Protein AF-0000000075408701 (afdb_homodimer)

Sequence (342 aa):
MRHFFRRHQPVACRLTPWKAGLGGIAVIAACALLAQWLGNPLQIAPLAASAVLVFAAPDSPMAQPANVIGGHLLATIIALLTAEFLPQTWWAMALAVGLSIALMAAARLTHPPAGADALVVAVLHPGWSYLLFPILFGSILVVAAAVLLHRVLPPRRLYPLPPPVEDGAGAMRHFFRRHQPVACRLTPWKAGLGGIAVIAACALLAQWLGNPLQIAPLAASAVLVFAAPDSPMAQPANVIGGHLLATIIALLTAEFLPQTWWAMALAVGLSIALMAAARLTHPPAGADALVVAVLHPGWSYLLFPILFGSILVVAAAVLLHRVLPPRRLYPLPPPVEDGAGA

pLDDT: mean 93.13, std 11.55, range [32.69, 98.94]

InterPro domains:
  IPR007065 HPP [PTHR33741] (16-160)
  IPR058581 HPP, transmembrane region [PF04982] (19-160)

Organism: Magnetospirillum gryphiswaldense (strain DSM 6361 / JCM 21280 / NBRC 15271 / MSR-1) (NCBI:txid431944)

Structure (mmCIF, N/CA/C/O backbone):
data_AF-0000000075408701-model_v1
#
loop_
_entity.id
_entity.type
_entity.pdbx_description
1 polymer 'HPP family protein'
#
loop_
_atom_site.group_PDB
_atom_site.id
_atom_site.type_symbol
_atom_site.label_atom_id
_atom_site.label_alt_id
_atom_site.label_comp_id
_atom_site.label_asym_id
_atom_site.label_entity_id
_atom_site.label_seq_id
_atom_site.pdbx_PDB_ins_code
_atom_site.Cartn_x
_atom_site.Cartn_y
_atom_site.Cartn_z
_atom_site.occupancy
_atom_site.B_iso_or_equiv
_atom_site.auth_seq_id
_atom_site.auth_comp_id
_atom_site.auth_asym_id
_atom_site.auth_atom_id
_atom_site.pdbx_PDB_model_num
ATOM 1 N N . MET A 1 1 ? -8.648 0.724 25.047 1 61.5 1 MET A N 1
ATOM 2 C CA . MET A 1 1 ? -9.133 -0.075 23.922 1 61.5 1 MET A CA 1
ATOM 3 C C . MET A 1 1 ? -9.883 0.796 22.922 1 61.5 1 MET A C 1
ATOM 5 O O . MET A 1 1 ? -9.734 0.626 21.703 1 61.5 1 MET A O 1
ATOM 9 N N . ARG A 1 2 ? -10.609 1.714 23.453 1 72.06 2 ARG A N 1
ATOM 10 C CA . ARG A 1 2 ? -11.422 2.58 22.594 1 72.06 2 ARG A CA 1
ATOM 11 C C . ARG A 1 2 ? -10.547 3.375 21.625 1 72.06 2 ARG A C 1
ATOM 13 O O . ARG A 1 2 ? -10.992 3.719 20.531 1 72.06 2 ARG A O 1
ATOM 20 N N . HIS A 1 3 ? -9.312 3.441 22.031 1 77.12 3 HIS A N 1
ATOM 21 C CA . HIS A 1 3 ? -8.391 4.246 21.234 1 77.12 3 HIS A CA 1
ATOM 22 C C . HIS A 1 3 ? -8.008 3.533 19.953 1 77.12 3 HIS A C 1
ATOM 24 O O . HIS A 1 3 ? -7.672 4.18 18.953 1 77.12 3 HIS A O 1
ATOM 30 N N . PHE A 1 4 ? -8.203 2.258 19.922 1 84.31 4 PHE A N 1
ATOM 31 C CA . PHE A 1 4 ? -7.777 1.463 18.781 1 84.31 4 PHE A CA 1
ATOM 32 C C . PHE A 1 4 ? -8.844 1.473 17.688 1 84.31 4 PHE A C 1
ATOM 34 O O . PHE A 1 4 ? -8.562 1.135 16.531 1 84.31 4 PHE A O 1
ATOM 41 N N . PHE A 1 5 ? -10.023 1.898 18.016 1 83.5 5 PHE A N 1
ATOM 42 C CA . PHE A 1 5 ? -11.125 1.825 17.062 1 83.5 5 PHE A CA 1
ATOM 43 C C . PHE A 1 5 ? -11.523 3.217 16.594 1 83.5 5 PHE A C 1
ATOM 45 O O . PHE A 1 5 ? -12.469 3.367 15.812 1 83.5 5 PHE A O 1
ATOM 52 N N . ARG A 1 6 ? -10.812 4.133 17.062 1 81.81 6 ARG A N 1
ATOM 53 C CA . ARG A 1 6 ? -11.156 5.504 16.688 1 81.81 6 ARG A CA 1
ATOM 54 C C . ARG A 1 6 ? -10.688 5.824 15.273 1 81.81 6 ARG A C 1
ATOM 56 O O . ARG A 1 6 ? -9.555 5.5 14.898 1 81.81 6 ARG A O 1
ATOM 63 N N . ARG A 1 7 ? -11.586 6.41 14.633 1 83.56 7 ARG A N 1
ATOM 64 C CA . ARG A 1 7 ? -11.266 6.82 13.266 1 83.56 7 ARG A CA 1
ATOM 65 C C . ARG A 1 7 ? -10.633 8.203 13.25 1 83.56 7 ARG A C 1
ATOM 67 O O . ARG A 1 7 ? -11.227 9.172 13.719 1 83.56 7 ARG A O 1
ATOM 74 N N . HIS A 1 8 ? -9.508 8.312 12.68 1 84.44 8 HIS A N 1
ATOM 75 C CA . HIS A 1 8 ? -8.719 9.539 12.711 1 84.44 8 HIS A CA 1
ATOM 76 C C . HIS A 1 8 ? -8.883 10.328 11.422 1 84.44 8 HIS A C 1
ATOM 78 O O . HIS A 1 8 ? -8.453 11.484 11.336 1 84.44 8 HIS A O 1
ATOM 84 N N . GLN A 1 9 ? -9.57 9.672 10.438 1 84.06 9 GLN A N 1
ATOM 85 C CA . GLN A 1 9 ? -9.75 10.367 9.164 1 84.06 9 GLN A CA 1
ATOM 86 C C . GLN A 1 9 ? -10.914 11.344 9.234 1 84.06 9 GLN A C 1
ATOM 88 O O . GLN A 1 9 ? -11.953 11.039 9.828 1 84.06 9 GLN A O 1
ATOM 93 N N . PRO A 1 10 ? -10.727 12.516 8.633 1 82.81 10 PRO A N 1
ATOM 94 C CA . PRO A 1 10 ? -11.844 13.461 8.594 1 82.81 10 PRO A CA 1
ATOM 95 C C . PRO A 1 10 ? -12.969 13.008 7.668 1 82.81 10 PRO A C 1
ATOM 97 O O . PRO A 1 10 ? -12.75 12.156 6.797 1 82.81 10 PRO A O 1
ATOM 100 N N . VAL A 1 11 ? -14.148 13.602 7.918 1 84 11 VAL A N 1
ATOM 101 C CA . VAL A 1 11 ? -15.297 13.312 7.062 1 84 11 VAL A CA 1
ATOM 102 C C . VAL A 1 11 ? -15.133 14.031 5.727 1 84 11 VAL A C 1
ATOM 104 O O . VAL A 1 11 ? -14.828 15.227 5.688 1 84 11 VAL A O 1
ATOM 107 N N . ALA A 1 12 ? -15.281 13.289 4.688 1 81.81 12 ALA A N 1
ATOM 108 C CA . ALA A 1 12 ? -15.148 13.852 3.348 1 81.81 12 ALA A CA 1
ATOM 109 C C . ALA A 1 12 ? -16.516 14.141 2.734 1 81.81 12 ALA A C 1
ATOM 111 O O . ALA A 1 12 ? -17.531 13.656 3.232 1 81.81 12 ALA A O 1
ATOM 112 N N . CYS A 1 13 ? -16.453 14.922 1.674 1 87.5 13 CYS A N 1
ATOM 113 C CA . CYS A 1 13 ? -17.656 15.117 0.88 1 87.5 13 CYS A CA 1
ATOM 114 C C . CYS A 1 13 ? -18.219 13.789 0.395 1 87.5 13 CYS A C 1
ATOM 116 O O . CYS A 1 13 ? -17.453 12.867 0.085 1 87.5 13 CYS A O 1
ATOM 118 N N . ARG A 1 14 ? -19.484 13.742 0.215 1 90.75 14 ARG A N 1
ATOM 119 C CA . ARG A 1 14 ? -20.188 12.508 -0.108 1 90.75 14 ARG A CA 1
ATOM 120 C C . ARG A 1 14 ? -19.766 11.969 -1.469 1 90.75 14 ARG A C 1
ATOM 122 O O . ARG A 1 14 ? -19.859 10.773 -1.733 1 90.75 14 ARG A O 1
ATOM 129 N N . LEU A 1 15 ? -19.234 12.797 -2.289 1 94.88 15 LEU A N 1
ATOM 130 C CA . LEU A 1 15 ? -18.891 12.406 -3.652 1 94.88 15 LEU A CA 1
ATOM 131 C C . LEU A 1 15 ? -17.453 11.906 -3.727 1 94.88 15 LEU A C 1
ATOM 133 O O . LEU A 1 15 ? -17.078 11.188 -4.664 1 94.88 15 LEU A O 1
ATOM 137 N N . THR A 1 16 ? -16.641 12.227 -2.766 1 95.19 16 THR A N 1
ATOM 138 C CA . THR A 1 16 ? -15.203 12 -2.801 1 95.19 16 THR A CA 1
ATOM 139 C C . THR A 1 16 ? -14.898 10.508 -2.797 1 95.19 16 THR A C 1
ATOM 141 O O . THR A 1 16 ? -14.062 10.039 -3.578 1 95.19 16 THR A O 1
ATOM 144 N N . PRO A 1 17 ? -15.672 9.727 -2.004 1 97.56 17 PRO A N 1
ATOM 145 C CA . PRO A 1 17 ? -15.383 8.289 -1.995 1 97.56 17 PRO A CA 1
ATOM 146 C C . PRO A 1 17 ? -15.688 7.617 -3.332 1 97.56 17 PRO A C 1
ATOM 148 O O . PRO A 1 17 ? -14.938 6.746 -3.773 1 97.56 17 PRO A O 1
ATOM 151 N N . TRP A 1 18 ? -16.641 8.047 -3.996 1 97.44 18 TRP A N 1
ATOM 152 C CA . TRP A 1 18 ? -17.062 7.426 -5.25 1 97.44 18 TRP A CA 1
ATOM 153 C C . TRP A 1 18 ? -16.125 7.824 -6.391 1 97.44 18 TRP A C 1
ATOM 155 O O . TRP A 1 18 ? -15.844 7.016 -7.277 1 97.44 18 TRP A O 1
ATOM 165 N N . LYS A 1 19 ? -15.703 9.016 -6.34 1 97.44 19 LYS A N 1
ATOM 166 C CA . LYS A 1 19 ? -14.672 9.422 -7.297 1 97.44 19 LYS A CA 1
ATOM 167 C C . LYS A 1 19 ? -13.398 8.602 -7.113 1 97.44 19 LYS A C 1
ATOM 169 O O . LYS A 1 19 ? -12.773 8.188 -8.094 1 97.44 19 LYS A O 1
ATOM 174 N N . ALA A 1 20 ? -13.062 8.438 -5.871 1 98.19 20 ALA A N 1
ATOM 175 C CA . ALA A 1 20 ? -11.883 7.629 -5.582 1 98.19 20 ALA A CA 1
ATOM 176 C C . ALA A 1 20 ? -12.039 6.211 -6.121 1 98.19 20 ALA A C 1
ATOM 178 O O . ALA A 1 20 ? -11.109 5.656 -6.703 1 98.19 20 ALA A O 1
ATOM 179 N N . GLY A 1 21 ? -13.219 5.645 -5.93 1 98.69 21 GLY A N 1
ATOM 180 C CA . GLY A 1 21 ? -13.516 4.328 -6.477 1 98.69 21 GLY A CA 1
ATOM 181 C C . GLY A 1 21 ? -13.406 4.27 -7.988 1 98.69 21 GLY A C 1
ATOM 182 O O . GLY A 1 21 ? -12.828 3.326 -8.539 1 98.69 21 GLY A O 1
ATOM 183 N N . LEU A 1 22 ? -13.883 5.27 -8.648 1 98.31 22 LEU A N 1
ATOM 184 C CA . LEU A 1 22 ? -13.82 5.34 -10.109 1 98.31 22 LEU A CA 1
ATOM 185 C C . LEU A 1 22 ? -12.375 5.445 -10.586 1 98.31 22 LEU A C 1
ATOM 187 O O . LEU A 1 22 ? -12.016 4.852 -11.602 1 98.31 22 LEU A O 1
ATOM 191 N N . GLY A 1 23 ? -11.648 6.258 -9.875 1 98.31 23 GLY A N 1
ATOM 192 C CA . GLY A 1 23 ? -10.227 6.309 -10.172 1 98.31 23 GLY A CA 1
ATOM 193 C C . GLY A 1 23 ? -9.547 4.961 -10.062 1 98.31 23 GLY A C 1
ATOM 194 O O . GLY A 1 23 ? -8.758 4.582 -10.93 1 98.31 23 GLY A O 1
ATOM 195 N N . GLY A 1 24 ? -9.852 4.238 -9 1 98.56 24 GLY A N 1
ATOM 196 C CA . GLY A 1 24 ? -9.32 2.895 -8.828 1 98.56 24 GLY A CA 1
ATOM 197 C C . GLY A 1 24 ? -9.703 1.948 -9.945 1 98.56 24 GLY A C 1
ATOM 198 O O . GLY A 1 24 ? -8.867 1.18 -10.43 1 98.56 24 GLY A O 1
ATOM 199 N N . ILE A 1 25 ? -10.953 2.016 -10.375 1 98.69 25 ILE A N 1
ATOM 200 C CA . ILE A 1 25 ? -11.43 1.17 -11.461 1 98.69 25 ILE A CA 1
ATOM 201 C C . ILE A 1 25 ? -10.633 1.461 -12.734 1 98.69 25 ILE A C 1
ATOM 203 O O . ILE A 1 25 ? -10.172 0.538 -13.406 1 98.69 25 ILE A O 1
ATOM 207 N N . ALA A 1 26 ? -10.445 2.676 -13.031 1 98.19 26 ALA A N 1
ATOM 208 C CA . ALA A 1 26 ? -9.727 3.074 -14.25 1 98.19 26 ALA A CA 1
ATOM 209 C C . ALA A 1 26 ? -8.289 2.572 -14.227 1 98.19 26 ALA A C 1
ATOM 211 O O . ALA A 1 26 ? -7.816 1.981 -15.203 1 98.19 26 ALA A O 1
ATOM 212 N N . VAL A 1 27 ? -7.613 2.795 -13.156 1 97.88 27 VAL A N 1
ATOM 213 C CA . VAL A 1 27 ? -6.211 2.428 -13.016 1 97.88 27 VAL A CA 1
ATOM 214 C C . VAL A 1 27 ? -6.062 0.911 -13.102 1 97.88 27 VAL A C 1
ATOM 216 O O . VAL A 1 27 ? -5.223 0.403 -13.844 1 97.88 27 VAL A O 1
ATOM 219 N N . ILE A 1 28 ? -6.844 0.186 -12.375 1 98.06 28 ILE A N 1
ATOM 220 C CA . ILE A 1 28 ? -6.68 -1.261 -12.289 1 98.06 28 ILE A CA 1
ATOM 221 C C . ILE A 1 28 ? -7.129 -1.909 -13.594 1 98.06 28 ILE A C 1
ATOM 223 O O . ILE A 1 28 ? -6.543 -2.896 -14.039 1 98.06 28 ILE A O 1
ATOM 227 N N . ALA A 1 29 ? -8.195 -1.354 -14.234 1 97.81 29 ALA A N 1
ATOM 228 C CA . ALA A 1 29 ? -8.586 -1.863 -15.547 1 97.81 29 ALA A CA 1
ATOM 229 C C . ALA A 1 29 ? -7.422 -1.774 -16.531 1 97.81 29 ALA A C 1
ATOM 231 O O . ALA A 1 29 ? -7.105 -2.748 -17.219 1 97.81 29 ALA A O 1
ATOM 232 N N . ALA A 1 30 ? -6.777 -0.662 -16.594 1 96.62 30 ALA A N 1
ATOM 233 C CA . ALA A 1 30 ? -5.648 -0.458 -17.484 1 96.62 30 ALA A CA 1
ATOM 234 C C . ALA A 1 30 ? -4.484 -1.372 -17.125 1 96.62 30 ALA A C 1
ATOM 236 O O . ALA A 1 30 ? -3.9 -2.021 -18 1 96.62 30 ALA A O 1
ATOM 237 N N . CYS A 1 31 ? -4.148 -1.434 -15.859 1 96.38 31 CYS A N 1
ATOM 238 C CA . CYS A 1 31 ? -3.027 -2.248 -15.398 1 96.38 31 CYS A CA 1
ATOM 239 C C . CYS A 1 31 ? -3.305 -3.73 -15.625 1 96.38 31 CYS A C 1
ATOM 241 O O . CYS A 1 31 ? -2.408 -4.484 -16.016 1 96.38 31 CYS A O 1
ATOM 243 N N . ALA A 1 32 ? -4.539 -4.117 -15.336 1 95.5 32 ALA A N 1
ATOM 244 C CA . ALA A 1 32 ? -4.898 -5.523 -15.469 1 95.5 32 ALA A CA 1
ATOM 245 C C . ALA A 1 32 ? -4.871 -5.961 -16.922 1 95.5 32 ALA A C 1
ATOM 247 O O . ALA A 1 32 ? -4.48 -7.09 -17.234 1 95.5 32 ALA A O 1
ATOM 248 N N . LEU A 1 33 ? -5.332 -5.117 -17.828 1 93.38 33 LEU A N 1
ATOM 249 C CA . LEU A 1 33 ? -5.262 -5.414 -19.25 1 93.38 33 LEU A CA 1
ATOM 250 C C . LEU A 1 33 ? -3.814 -5.582 -19.703 1 93.38 33 LEU A C 1
ATOM 252 O O . LEU A 1 33 ? -3.5 -6.496 -20.469 1 93.38 33 LEU A O 1
ATOM 256 N N . LEU A 1 34 ? -2.984 -4.781 -19.172 1 88.12 34 LEU A N 1
ATOM 257 C CA . LEU A 1 34 ? -1.57 -4.859 -19.516 1 88.12 34 LEU A CA 1
ATOM 258 C C . LEU A 1 34 ? -0.921 -6.082 -18.875 1 88.12 34 LEU A C 1
ATOM 260 O O . LEU A 1 34 ? -0.024 -6.691 -19.469 1 88.12 34 LEU A O 1
ATOM 264 N N . ALA A 1 35 ? -1.347 -6.402 -17.672 1 88.31 35 ALA A N 1
ATOM 265 C CA . ALA A 1 35 ? -0.764 -7.492 -16.906 1 88.31 35 ALA A CA 1
ATOM 266 C C . ALA A 1 35 ? -1.03 -8.844 -17.562 1 88.31 35 ALA A C 1
ATOM 268 O O . ALA A 1 35 ? -0.393 -9.844 -17.234 1 88.31 35 ALA A O 1
ATOM 269 N N . GLN A 1 36 ? -1.979 -8.906 -18.469 1 86.19 36 GLN A N 1
ATOM 270 C CA . GLN A 1 36 ? -2.279 -10.148 -19.156 1 86.19 36 GLN A CA 1
ATOM 271 C C . GLN A 1 36 ? -1.038 -10.703 -19.859 1 86.19 36 GLN A C 1
ATOM 273 O O . GLN A 1 36 ? -0.902 -11.922 -20.016 1 86.19 36 GLN A O 1
ATOM 278 N N . TRP A 1 37 ? -0.117 -9.812 -20.094 1 82.62 37 TRP A N 1
ATOM 279 C CA . TRP A 1 37 ? 1.112 -10.227 -20.766 1 82.62 37 TRP A CA 1
ATOM 280 C C . TRP A 1 37 ? 2.141 -10.727 -19.75 1 82.62 37 TRP A C 1
ATOM 282 O O . TRP A 1 37 ? 3.121 -11.375 -20.125 1 82.62 37 TRP A O 1
ATOM 292 N N . LEU A 1 38 ? 1.962 -10.484 -18.422 1 82.81 38 LEU A N 1
ATOM 293 C CA . LEU A 1 38 ? 2.904 -10.852 -17.375 1 82.81 38 LEU A CA 1
ATOM 294 C C . LEU A 1 38 ? 2.715 -12.312 -16.953 1 82.81 38 LEU A C 1
ATOM 296 O O . LEU A 1 38 ? 3.617 -12.922 -16.375 1 82.81 38 LEU A O 1
ATOM 300 N N . GLY A 1 39 ? 1.643 -12.875 -17.172 1 83.12 39 GLY A N 1
ATOM 301 C CA . GLY A 1 39 ? 1.344 -14.25 -16.797 1 83.12 39 GLY A CA 1
ATOM 302 C C . GLY A 1 39 ? 0.845 -14.391 -15.375 1 83.12 39 GLY A C 1
ATOM 303 O O . GLY A 1 39 ? 0.304 -15.438 -15 1 83.12 39 GLY A O 1
ATOM 304 N N . ASN A 1 40 ? 1.101 -13.422 -14.508 1 86.75 40 ASN A N 1
ATOM 305 C CA . ASN A 1 40 ? 0.613 -13.438 -13.133 1 86.75 40 ASN A CA 1
ATOM 306 C C . ASN A 1 40 ? 0.081 -12.078 -12.703 1 86.75 40 ASN A C 1
ATOM 308 O O . ASN A 1 40 ? 0.854 -11.195 -12.32 1 86.75 40 ASN A O 1
ATOM 312 N N . PRO A 1 41 ? -1.196 -11.961 -12.633 1 90.75 41 PRO A N 1
ATOM 313 C CA . PRO A 1 41 ? -1.807 -10.664 -12.352 1 90.75 41 PRO A CA 1
ATOM 314 C C . PRO A 1 41 ? -1.513 -10.172 -10.938 1 90.75 41 PRO A C 1
ATOM 316 O O . PRO A 1 41 ? -1.72 -8.992 -10.633 1 90.75 41 PRO A O 1
ATOM 319 N N . LEU A 1 42 ? -0.97 -11.039 -10.062 1 92.38 42 LEU A N 1
ATOM 320 C CA . LEU A 1 42 ? -0.645 -10.633 -8.695 1 92.38 42 LEU A CA 1
ATOM 321 C C . LEU A 1 42 ? 0.523 -9.656 -8.68 1 92.38 42 LEU A C 1
ATOM 323 O O . LEU A 1 42 ? 0.76 -8.977 -7.68 1 92.38 42 LEU A O 1
ATOM 327 N N . GLN A 1 43 ? 1.166 -9.555 -9.859 1 92.81 43 GLN A N 1
ATOM 328 C CA . GLN A 1 43 ? 2.34 -8.695 -9.969 1 92.81 43 GLN A CA 1
ATOM 329 C C . GLN A 1 43 ? 1.947 -7.219 -9.961 1 92.81 43 GLN A C 1
ATOM 331 O O . GLN A 1 43 ? 2.795 -6.348 -9.766 1 92.81 43 GLN A O 1
ATOM 336 N N . ILE A 1 44 ? 0.645 -6.945 -10.078 1 95.5 44 ILE A N 1
ATOM 337 C CA . ILE A 1 44 ? 0.25 -5.543 -10.109 1 95.5 44 ILE A CA 1
ATOM 338 C C . ILE A 1 44 ? -0.473 -5.18 -8.812 1 95.5 44 ILE A C 1
ATOM 340 O O . ILE A 1 44 ? -1.035 -4.086 -8.695 1 95.5 44 ILE A O 1
ATOM 344 N N . ALA A 1 45 ? -0.442 -6.086 -7.844 1 97.38 45 ALA A N 1
ATOM 345 C CA . ALA A 1 45 ? -1.078 -5.836 -6.551 1 97.38 45 ALA A CA 1
ATOM 346 C C . ALA A 1 45 ? -0.552 -4.547 -5.922 1 97.38 45 ALA A C 1
ATOM 348 O O . ALA A 1 45 ? -1.317 -3.775 -5.344 1 97.38 45 ALA A O 1
ATOM 349 N N . PRO A 1 46 ? 0.732 -4.234 -6.027 1 98.62 46 PRO A N 1
ATOM 350 C CA . PRO A 1 46 ? 1.235 -2.969 -5.484 1 98.62 46 PRO A CA 1
ATOM 351 C C . PRO A 1 46 ? 0.593 -1.748 -6.137 1 98.62 46 PRO A C 1
ATOM 353 O O . PRO A 1 46 ? 0.387 -0.727 -5.477 1 98.62 46 PRO A O 1
ATOM 356 N N . LEU A 1 47 ? 0.27 -1.887 -7.406 1 98.62 47 LEU A N 1
ATOM 357 C CA . LEU A 1 47 ? -0.33 -0.771 -8.133 1 98.62 47 LEU A CA 1
ATOM 358 C C . LEU A 1 47 ? -1.774 -0.553 -7.691 1 98.62 47 LEU A C 1
ATOM 360 O O . LEU A 1 47 ? -2.27 0.576 -7.715 1 98.62 47 LEU A O 1
ATOM 364 N N . ALA A 1 48 ? -2.443 -1.652 -7.285 1 98.75 48 ALA A N 1
ATOM 365 C CA . ALA A 1 48 ? -3.775 -1.517 -6.699 1 98.75 48 ALA A CA 1
ATOM 366 C C . ALA A 1 48 ? -3.725 -0.717 -5.402 1 98.75 48 ALA A C 1
ATOM 368 O O . ALA A 1 48 ? -4.586 0.129 -5.152 1 98.75 48 ALA A O 1
ATOM 369 N N . ALA A 1 49 ? -2.703 -0.978 -4.598 1 98.88 49 ALA A N 1
ATOM 370 C CA . ALA A 1 49 ? -2.506 -0.212 -3.369 1 98.88 49 ALA A CA 1
ATOM 371 C C . ALA A 1 49 ? -2.211 1.253 -3.678 1 98.88 49 ALA A C 1
ATOM 373 O O . ALA A 1 49 ? -2.686 2.148 -2.977 1 98.88 49 ALA A O 1
ATOM 374 N N . SER A 1 50 ? -1.447 1.502 -4.684 1 98.88 50 SER A N 1
ATOM 375 C CA . SER A 1 50 ? -1.142 2.871 -5.086 1 98.88 50 SER A CA 1
ATOM 376 C C . SER A 1 50 ? -2.402 3.619 -5.504 1 98.88 50 SER A C 1
ATOM 378 O O . SER A 1 50 ? -2.545 4.812 -5.219 1 98.88 50 SER A O 1
ATOM 380 N N . ALA A 1 51 ? -3.271 2.936 -6.199 1 98.81 51 ALA A N 1
ATOM 381 C CA . ALA A 1 51 ? -4.516 3.564 -6.629 1 98.81 51 ALA A CA 1
ATOM 382 C C . ALA A 1 51 ? -5.32 4.07 -5.434 1 98.81 51 ALA A C 1
ATOM 384 O O . ALA A 1 51 ? -5.891 5.16 -5.48 1 98.81 51 ALA A O 1
ATOM 385 N N . VAL A 1 52 ? -5.355 3.314 -4.375 1 98.75 52 VAL A N 1
ATOM 386 C CA . VAL A 1 52 ? -6.062 3.738 -3.17 1 98.75 52 VAL A CA 1
ATOM 387 C C . VAL A 1 52 ? -5.473 5.055 -2.662 1 98.75 52 VAL A C 1
ATOM 389 O O . VAL A 1 52 ? -6.211 5.992 -2.354 1 98.75 52 VAL A O 1
ATOM 392 N N . LEU A 1 53 ? -4.203 5.086 -2.637 1 98.56 53 LEU A N 1
ATOM 393 C CA . LEU A 1 53 ? -3.525 6.223 -2.023 1 98.56 53 LEU A CA 1
ATOM 394 C C . LEU A 1 53 ? -3.699 7.48 -2.869 1 98.56 53 LEU A C 1
ATOM 396 O O . LEU A 1 53 ? -4.074 8.539 -2.354 1 98.56 53 LEU A O 1
ATOM 400 N N . VAL A 1 54 ? -3.488 7.414 -4.137 1 98.5 54 VAL A N 1
ATOM 401 C CA . VAL A 1 54 ? -3.463 8.617 -4.965 1 98.5 54 VAL A CA 1
ATOM 402 C C . VAL A 1 54 ? -4.887 9.141 -5.16 1 98.5 54 VAL A C 1
ATOM 404 O O . VAL A 1 54 ? -5.086 10.328 -5.395 1 98.5 54 VAL A O 1
ATOM 407 N N . PHE A 1 55 ? -5.898 8.289 -4.996 1 98.25 55 PHE A N 1
ATOM 408 C CA . PHE A 1 55 ? -7.254 8.773 -5.25 1 98.25 55 PHE A CA 1
ATOM 409 C C . PHE A 1 55 ? -7.984 9.055 -3.943 1 98.25 55 PHE A C 1
ATOM 411 O O . PHE A 1 55 ? -8.852 9.93 -3.891 1 98.25 55 PHE A O 1
ATOM 418 N N . ALA A 1 56 ? -7.641 8.367 -2.885 1 97.31 56 ALA A N 1
ATOM 419 C CA . ALA A 1 56 ? -8.328 8.594 -1.617 1 97.31 56 ALA A CA 1
ATOM 420 C C . ALA A 1 56 ? -7.594 9.641 -0.776 1 97.31 56 ALA A C 1
ATOM 422 O O . ALA A 1 56 ? -8.195 10.273 0.098 1 97.31 56 ALA A O 1
ATOM 423 N N . ALA A 1 57 ? -6.316 9.805 -1.007 1 96.5 57 ALA A N 1
ATOM 424 C CA . ALA A 1 57 ? -5.52 10.758 -0.238 1 96.5 57 ALA A CA 1
ATOM 425 C C . ALA A 1 57 ? -4.539 11.5 -1.138 1 96.5 57 ALA A C 1
ATOM 427 O O . ALA A 1 57 ? -3.328 11.477 -0.902 1 96.5 57 ALA A O 1
ATOM 428 N N . PRO A 1 58 ? -5.066 12.258 -2.084 1 96.25 58 PRO A N 1
ATOM 429 C CA . PRO A 1 58 ? -4.195 12.914 -3.066 1 96.25 58 PRO A CA 1
ATOM 430 C C . PRO A 1 58 ? -3.32 14 -2.447 1 96.25 58 PRO A C 1
ATOM 432 O O . PRO A 1 58 ? -2.336 14.43 -3.059 1 96.25 58 PRO A O 1
ATOM 435 N N . ASP A 1 59 ? -3.645 14.453 -1.211 1 94.5 59 ASP A N 1
ATOM 436 C CA . ASP A 1 59 ? -2.896 15.523 -0.556 1 94.5 59 ASP A CA 1
ATOM 437 C C . ASP A 1 59 ? -1.729 14.961 0.253 1 94.5 59 ASP A C 1
ATOM 439 O O . ASP A 1 59 ? -0.897 15.719 0.759 1 94.5 59 ASP A O 1
ATOM 443 N N . SER A 1 60 ? -1.666 13.664 0.312 1 95.38 60 SER A N 1
ATOM 444 C CA . SER A 1 60 ? -0.57 13.039 1.041 1 95.38 60 SER A CA 1
ATOM 445 C C . SER A 1 60 ? 0.754 13.211 0.306 1 95.38 60 SER A C 1
ATOM 447 O O . SER A 1 60 ? 0.82 13.039 -0.913 1 95.38 60 SER A O 1
ATOM 449 N N . PRO A 1 61 ? 1.808 13.516 1.043 1 95.5 61 PRO A N 1
ATOM 450 C CA . PRO A 1 61 ? 3.125 13.555 0.405 1 95.5 61 PRO A CA 1
ATOM 451 C C . PRO A 1 61 ? 3.506 12.227 -0.248 1 95.5 61 PRO A C 1
ATOM 453 O O . PRO A 1 61 ? 4.168 12.211 -1.289 1 95.5 61 PRO A O 1
ATOM 456 N N . MET A 1 62 ? 3.033 11.133 0.254 1 97.62 62 MET A N 1
ATOM 457 C CA . MET A 1 62 ? 3.404 9.805 -0.221 1 97.62 62 MET A CA 1
ATOM 458 C C . MET A 1 62 ? 2.641 9.453 -1.492 1 97.62 62 MET A C 1
ATOM 460 O O . MET A 1 62 ? 2.969 8.469 -2.164 1 97.62 62 MET A O 1
ATOM 464 N N . ALA A 1 63 ? 1.638 10.305 -1.804 1 98.06 63 ALA A N 1
ATOM 465 C CA . ALA A 1 63 ? 0.824 10.078 -2.996 1 98.06 63 ALA A CA 1
ATOM 466 C C . ALA A 1 63 ? 1.362 10.875 -4.184 1 98.06 63 ALA A C 1
ATOM 468 O O . ALA A 1 63 ? 0.908 10.695 -5.316 1 98.06 63 ALA A O 1
ATOM 469 N N . GLN A 1 64 ? 2.328 11.734 -3.936 1 97.81 64 GLN A N 1
ATOM 470 C CA . GLN A 1 64 ? 2.826 12.617 -4.988 1 97.81 64 GLN A CA 1
ATOM 471 C C . GLN A 1 64 ? 3.688 11.852 -5.984 1 97.81 64 GLN A C 1
ATOM 473 O O . GLN A 1 64 ? 4.246 10.797 -5.656 1 97.81 64 GLN A O 1
ATOM 478 N N . PRO A 1 65 ? 3.834 12.359 -7.18 1 98.12 65 PRO A N 1
ATOM 479 C CA . PRO A 1 65 ? 4.461 11.633 -8.289 1 98.12 65 PRO A CA 1
ATOM 480 C C . PRO A 1 65 ? 5.871 11.156 -7.953 1 98.12 65 PRO A C 1
ATOM 482 O O . PRO A 1 65 ? 6.234 10.016 -8.258 1 98.12 65 PRO A O 1
ATOM 485 N N . ALA A 1 66 ? 6.664 11.984 -7.297 1 97.94 66 ALA A N 1
ATOM 486 C CA . ALA A 1 66 ? 8.023 11.594 -6.938 1 97.94 66 ALA A CA 1
ATOM 487 C C . ALA A 1 66 ? 8.023 10.352 -6.043 1 97.94 66 ALA A C 1
ATOM 489 O O . ALA A 1 66 ? 8.852 9.453 -6.219 1 97.94 66 ALA A O 1
ATOM 490 N N . ASN A 1 67 ? 7.117 10.289 -5.137 1 98.62 67 ASN A N 1
ATOM 491 C CA . ASN A 1 67 ? 7.035 9.156 -4.219 1 98.62 67 ASN A CA 1
ATOM 492 C C . ASN A 1 67 ? 6.457 7.918 -4.898 1 98.62 67 ASN A C 1
ATOM 494 O O . ASN A 1 67 ? 6.91 6.801 -4.648 1 98.62 67 ASN A O 1
ATOM 498 N N . VAL A 1 68 ? 5.465 8.148 -5.762 1 98.81 68 VAL A N 1
ATOM 499 C CA . VAL A 1 68 ? 4.852 7.016 -6.441 1 98.81 68 VAL A CA 1
ATOM 500 C C . VAL A 1 68 ? 5.875 6.348 -7.359 1 98.81 68 VAL A C 1
ATOM 502 O O . VAL A 1 68 ? 6.176 5.164 -7.203 1 98.81 68 VAL A O 1
ATOM 505 N N . ILE A 1 69 ? 6.418 7.105 -8.25 1 98.75 69 ILE A N 1
ATOM 506 C CA . ILE A 1 69 ? 7.336 6.547 -9.234 1 98.75 69 ILE A CA 1
ATOM 507 C C . ILE A 1 69 ? 8.664 6.207 -8.562 1 98.75 69 ILE A C 1
ATOM 509 O O . ILE A 1 69 ? 9.18 5.094 -8.711 1 98.75 69 ILE A O 1
ATOM 513 N N . GLY A 1 70 ? 9.195 7.133 -7.797 1 98.69 70 GLY A N 1
ATOM 514 C CA . GLY A 1 70 ? 10.477 6.93 -7.133 1 98.69 70 GLY A CA 1
ATOM 515 C C . GLY A 1 70 ? 10.445 5.801 -6.117 1 98.69 70 GLY A C 1
ATOM 516 O O . GLY A 1 70 ? 11.406 5.031 -6.008 1 98.69 70 GLY A O 1
ATOM 517 N N . GLY A 1 71 ? 9.391 5.719 -5.348 1 98.81 71 GLY A N 1
ATOM 518 C CA . GLY A 1 71 ? 9.258 4.656 -4.363 1 98.81 71 GLY A CA 1
ATOM 519 C C . GLY A 1 71 ? 9.188 3.273 -4.984 1 98.81 71 GLY A C 1
ATOM 520 O O . GLY A 1 71 ? 9.891 2.355 -4.551 1 98.81 71 GLY A O 1
ATOM 521 N N . HIS A 1 72 ? 8.328 3.105 -6.008 1 98.94 72 HIS A N 1
ATOM 522 C CA . HIS A 1 72 ? 8.234 1.829 -6.707 1 98.94 72 HIS A CA 1
ATOM 523 C C . HIS A 1 72 ? 9.586 1.42 -7.285 1 98.94 72 HIS A C 1
ATOM 525 O O . HIS A 1 72 ? 10 0.266 -7.148 1 98.94 72 HIS A O 1
ATOM 531 N N . LEU A 1 73 ? 10.258 2.371 -7.91 1 98.88 73 LEU A N 1
ATOM 532 C CA . LEU A 1 73 ? 11.539 2.066 -8.531 1 98.88 73 LEU A CA 1
ATOM 533 C C . LEU A 1 73 ? 12.578 1.71 -7.477 1 98.88 73 LEU A C 1
ATOM 535 O O . LEU A 1 73 ? 13.281 0.706 -7.609 1 98.88 73 LEU A O 1
ATOM 539 N N . LEU A 1 74 ? 12.68 2.455 -6.469 1 98.88 74 LEU A N 1
ATOM 540 C CA . LEU A 1 74 ? 13.703 2.246 -5.445 1 98.88 74 LEU A CA 1
ATOM 541 C C . LEU A 1 74 ? 13.492 0.916 -4.73 1 98.88 74 LEU A C 1
ATOM 543 O O . LEU A 1 74 ? 14.43 0.133 -4.578 1 98.88 74 LEU A O 1
ATOM 547 N N . ALA A 1 75 ? 12.305 0.662 -4.293 1 98.94 75 ALA A N 1
ATOM 548 C CA . ALA A 1 75 ? 12.008 -0.592 -3.605 1 98.94 75 ALA A CA 1
ATOM 549 C C . ALA A 1 75 ? 12.305 -1.792 -4.5 1 98.94 75 ALA A C 1
ATOM 551 O O . ALA A 1 75 ? 12.867 -2.791 -4.047 1 98.94 75 ALA A O 1
ATOM 552 N N . THR A 1 76 ? 11.898 -1.67 -5.758 1 98.88 76 THR A N 1
ATOM 553 C CA . THR A 1 76 ? 12.109 -2.766 -6.695 1 98.88 76 THR A CA 1
ATOM 554 C C . THR A 1 76 ? 13.594 -2.98 -6.953 1 98.88 76 THR A C 1
ATOM 556 O O . THR A 1 76 ? 14.062 -4.121 -7 1 98.88 76 THR A O 1
ATOM 559 N N . ILE A 1 77 ? 14.336 -1.912 -7.121 1 98.88 77 ILE A N 1
ATOM 560 C CA . ILE A 1 77 ? 15.766 -2.008 -7.355 1 98.88 77 ILE A CA 1
ATOM 561 C C . ILE A 1 77 ? 16.438 -2.695 -6.168 1 98.88 77 ILE A C 1
ATOM 563 O O . ILE A 1 77 ? 17.234 -3.619 -6.348 1 98.88 77 ILE A O 1
ATOM 567 N N . ILE A 1 78 ? 16.141 -2.289 -4.98 1 98.88 78 ILE A N 1
ATOM 568 C CA . ILE A 1 78 ? 16.734 -2.865 -3.773 1 98.88 78 ILE A CA 1
ATOM 569 C C . ILE A 1 78 ? 16.391 -4.352 -3.697 1 98.88 78 ILE A C 1
ATOM 571 O O . ILE A 1 78 ? 17.266 -5.18 -3.418 1 98.88 78 ILE A O 1
ATOM 575 N N . ALA A 1 79 ? 15.172 -4.672 -3.957 1 98.88 79 ALA A N 1
ATOM 576 C CA . ALA A 1 79 ? 14.742 -6.066 -3.875 1 98.88 79 ALA A CA 1
ATOM 577 C C . ALA A 1 79 ? 15.406 -6.91 -4.957 1 98.88 79 ALA A C 1
ATOM 579 O O . ALA A 1 79 ? 15.766 -8.07 -4.719 1 98.88 79 ALA A O 1
ATOM 580 N N . LEU A 1 80 ? 15.523 -6.371 -6.168 1 98.75 80 LEU A N 1
ATOM 581 C CA . LEU A 1 80 ? 16.203 -7.086 -7.246 1 98.75 80 LEU A CA 1
ATOM 582 C C . LEU A 1 80 ? 17.672 -7.328 -6.898 1 98.75 80 LEU A C 1
ATOM 584 O O . LEU A 1 80 ? 18.219 -8.398 -7.191 1 98.75 80 LEU A O 1
ATOM 588 N N . LEU A 1 81 ? 18.281 -6.324 -6.289 1 98.69 81 LEU A N 1
ATOM 589 C CA . LEU A 1 81 ? 19.672 -6.469 -5.863 1 98.69 81 LEU A CA 1
ATOM 590 C C . LEU A 1 81 ? 19.797 -7.57 -4.816 1 98.69 81 LEU A C 1
ATOM 592 O O . LEU A 1 81 ? 20.703 -8.406 -4.902 1 98.69 81 LEU A O 1
ATOM 596 N N . THR A 1 82 ? 18.953 -7.578 -3.834 1 98.06 82 THR A N 1
ATOM 597 C CA . THR A 1 82 ? 19.031 -8.602 -2.797 1 98.06 82 THR A CA 1
ATOM 598 C C . THR A 1 82 ? 18.703 -9.984 -3.377 1 98.06 82 THR A C 1
ATOM 600 O O . THR A 1 82 ? 19.266 -10.984 -2.943 1 98.06 82 THR A O 1
ATOM 603 N N . ALA A 1 83 ? 17.828 -10.047 -4.355 1 97.44 83 ALA A N 1
ATOM 604 C CA . ALA A 1 83 ? 17.406 -11.305 -4.969 1 97.44 83 ALA A CA 1
ATOM 605 C C . ALA A 1 83 ? 18.578 -11.969 -5.707 1 97.44 83 ALA A C 1
ATOM 607 O O . ALA A 1 83 ? 18.562 -13.18 -5.934 1 97.44 83 ALA A O 1
ATOM 608 N N . GLU A 1 84 ? 19.562 -11.18 -6.137 1 97.31 84 GLU A N 1
ATOM 609 C CA . GLU A 1 84 ? 20.734 -11.719 -6.816 1 97.31 84 GLU A CA 1
ATOM 610 C C . GLU A 1 84 ? 21.562 -12.594 -5.883 1 97.31 84 GLU A C 1
ATOM 612 O O . GLU A 1 84 ? 22.25 -13.516 -6.328 1 97.31 84 GLU A O 1
ATOM 617 N N . PHE A 1 85 ? 21.438 -12.359 -4.535 1 97.19 85 PHE A N 1
ATOM 618 C CA . PHE A 1 85 ? 22.375 -13 -3.625 1 97.19 85 PHE A CA 1
ATOM 619 C C . PHE A 1 85 ? 21.641 -13.797 -2.559 1 97.19 85 PHE A C 1
ATOM 621 O O . PHE A 1 85 ? 22.234 -14.641 -1.882 1 97.19 85 PHE A O 1
ATOM 628 N N . LEU A 1 86 ? 20.391 -13.523 -2.379 1 97.56 86 LEU A N 1
ATOM 629 C CA . LEU A 1 86 ? 19.656 -14.148 -1.289 1 97.56 86 LEU A CA 1
ATOM 630 C C . LEU A 1 86 ? 18.656 -15.164 -1.827 1 97.56 86 LEU A C 1
ATOM 632 O O . LEU A 1 86 ? 18.156 -15.023 -2.947 1 97.56 86 LEU A O 1
ATOM 636 N N . PRO A 1 87 ? 18.391 -16.188 -0.984 1 96.88 87 PRO A N 1
ATOM 637 C CA . PRO A 1 87 ? 17.406 -17.219 -1.396 1 96.88 87 PRO A CA 1
ATOM 638 C C . PRO A 1 87 ? 15.969 -16.734 -1.247 1 96.88 87 PRO A C 1
ATOM 640 O O . PRO A 1 87 ? 15.719 -15.633 -0.764 1 96.88 87 PRO A O 1
ATOM 643 N N . GLN A 1 88 ? 15.039 -17.578 -1.795 1 94.75 88 GLN A N 1
ATOM 644 C CA . GLN A 1 88 ? 13.609 -17.328 -1.645 1 94.75 88 GLN A CA 1
ATOM 645 C C . GLN A 1 88 ? 13.078 -17.922 -0.343 1 94.75 88 GLN A C 1
ATOM 647 O O . GLN A 1 88 ? 12.383 -18.938 -0.358 1 94.75 88 GLN A O 1
ATOM 652 N N . THR A 1 89 ? 13.492 -17.25 0.711 1 95.19 89 THR A N 1
ATOM 653 C CA . THR A 1 89 ? 13.094 -17.719 2.035 1 95.19 89 THR A CA 1
ATOM 654 C C . THR A 1 89 ? 12.555 -16.578 2.879 1 95.19 89 THR A C 1
ATOM 656 O O . THR A 1 89 ? 12.664 -15.406 2.494 1 95.19 89 THR A O 1
ATOM 659 N N . TRP A 1 90 ? 11.977 -16.906 4.004 1 95.69 90 TRP A N 1
ATOM 660 C CA . TRP A 1 90 ? 11.234 -15.961 4.832 1 95.69 90 TRP A CA 1
ATOM 661 C C . TRP A 1 90 ? 12.141 -14.82 5.293 1 95.69 90 TRP A C 1
ATOM 663 O O . TRP A 1 90 ? 11.727 -13.664 5.309 1 95.69 90 TRP A O 1
ATOM 673 N N . TRP A 1 91 ? 13.352 -15.094 5.66 1 96.5 91 TRP A N 1
ATOM 674 C CA . TRP A 1 91 ? 14.219 -14.047 6.207 1 96.5 91 TRP A CA 1
ATOM 675 C C . TRP A 1 91 ? 14.758 -13.156 5.094 1 96.5 91 TRP A C 1
ATOM 677 O O . TRP A 1 91 ? 15.023 -11.969 5.316 1 96.5 91 TRP A O 1
ATOM 687 N N . ALA A 1 92 ? 14.961 -13.711 3.896 1 97.81 92 ALA A N 1
ATOM 688 C CA . ALA A 1 92 ? 15.359 -12.906 2.744 1 97.81 92 ALA A CA 1
ATOM 689 C C . ALA A 1 92 ? 14.25 -11.93 2.352 1 97.81 92 ALA A C 1
ATOM 691 O O . ALA A 1 92 ? 14.523 -10.781 1.995 1 97.81 92 ALA A O 1
ATOM 692 N N . MET A 1 93 ? 13.016 -12.398 2.436 1 97.94 93 MET A N 1
ATOM 693 C CA . MET A 1 93 ? 11.859 -11.539 2.188 1 97.94 93 MET A CA 1
ATOM 694 C C . MET A 1 93 ? 11.82 -10.383 3.182 1 97.94 93 MET A C 1
ATOM 696 O O . MET A 1 93 ? 11.594 -9.234 2.797 1 97.94 93 MET A O 1
ATOM 700 N N . ALA A 1 94 ? 12.062 -10.727 4.426 1 98.62 94 ALA A N 1
ATOM 701 C CA . ALA A 1 94 ? 12.055 -9.727 5.488 1 98.62 94 ALA A CA 1
ATOM 702 C C . ALA A 1 94 ? 13.148 -8.688 5.27 1 98.62 94 ALA A C 1
ATOM 704 O O . ALA A 1 94 ? 12.914 -7.488 5.426 1 98.62 94 ALA A O 1
ATOM 705 N N . LEU A 1 95 ? 14.305 -9.094 4.871 1 98.75 95 LEU A N 1
ATOM 706 C CA . LEU A 1 95 ? 15.43 -8.195 4.641 1 98.75 95 LEU A CA 1
ATOM 707 C C . LEU A 1 95 ? 15.164 -7.289 3.441 1 98.75 95 LEU A C 1
ATOM 709 O O . LEU A 1 95 ? 15.477 -6.098 3.48 1 98.75 95 LEU A O 1
ATOM 713 N N . ALA A 1 96 ? 14.648 -7.879 2.379 1 98.81 96 ALA A N 1
ATOM 714 C CA . ALA A 1 96 ? 14.352 -7.105 1.175 1 98.81 96 ALA A CA 1
ATOM 715 C C . ALA A 1 96 ? 13.352 -5.988 1.474 1 98.81 96 ALA A C 1
ATOM 717 O O . ALA A 1 96 ? 13.57 -4.836 1.09 1 98.81 96 ALA A O 1
ATOM 718 N N . VAL A 1 97 ? 12.328 -6.301 2.184 1 98.81 97 VAL A N 1
ATOM 719 C CA . VAL A 1 97 ? 11.289 -5.324 2.496 1 98.81 97 VAL A CA 1
ATOM 720 C C . VAL A 1 97 ? 11.836 -4.293 3.486 1 98.81 97 VAL A C 1
ATOM 722 O O . VAL A 1 97 ? 11.656 -3.09 3.295 1 98.81 97 VAL A O 1
ATOM 725 N N . GLY A 1 98 ? 12.5 -4.773 4.516 1 98.88 98 GLY A N 1
ATOM 726 C CA . GLY A 1 98 ? 13.047 -3.867 5.512 1 98.88 98 GLY A CA 1
ATOM 727 C C . GLY A 1 98 ? 14.039 -2.875 4.934 1 98.88 98 GLY A C 1
ATOM 728 O O . GLY A 1 98 ? 13.992 -1.685 5.25 1 98.88 98 GLY A O 1
ATOM 729 N N . LEU A 1 99 ? 14.945 -3.318 4.109 1 98.88 99 LEU A N 1
ATOM 730 C CA . LEU A 1 99 ? 15.914 -2.443 3.455 1 98.88 99 LEU A CA 1
ATOM 731 C C . LEU A 1 99 ? 15.211 -1.449 2.537 1 98.88 99 LEU A C 1
ATOM 733 O O . LEU A 1 99 ?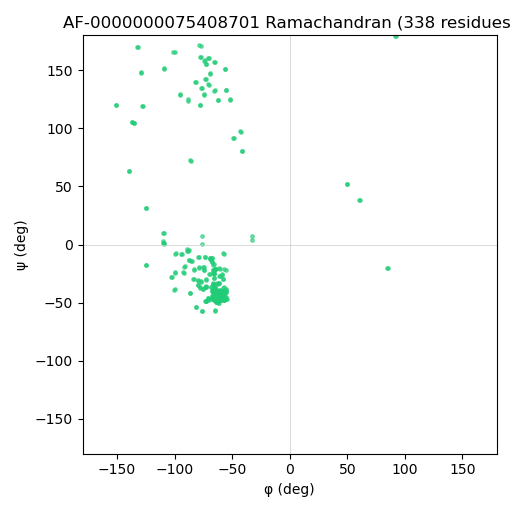 15.609 -0.286 2.453 1 98.88 99 LEU A O 1
ATOM 737 N N . SER A 1 100 ? 14.211 -1.934 1.813 1 98.94 100 SER A N 1
ATOM 738 C CA . SER A 1 100 ? 13.438 -1.05 0.945 1 98.94 100 SER A CA 1
ATOM 739 C C . SER A 1 100 ? 12.766 0.064 1.742 1 98.94 100 SER A C 1
ATOM 741 O O . SER A 1 100 ? 12.758 1.221 1.316 1 98.94 100 SER A O 1
ATOM 743 N N . ILE A 1 101 ? 12.219 -0.304 2.887 1 98.88 101 ILE A N 1
ATOM 744 C CA . ILE A 1 101 ? 11.57 0.682 3.742 1 98.88 101 ILE A CA 1
ATOM 745 C C . ILE A 1 101 ? 12.594 1.728 4.191 1 98.88 101 ILE A C 1
ATOM 747 O O . ILE A 1 101 ? 12.352 2.93 4.059 1 98.88 101 ILE A O 1
ATOM 751 N N . ALA A 1 102 ? 13.719 1.278 4.703 1 98.75 102 ALA A N 1
ATOM 752 C CA . ALA A 1 102 ? 14.75 2.164 5.23 1 98.75 102 ALA A CA 1
ATOM 753 C C . ALA A 1 102 ? 15.258 3.117 4.152 1 98.75 102 ALA A C 1
ATOM 755 O O . ALA A 1 102 ? 15.375 4.324 4.383 1 98.75 102 ALA A O 1
ATOM 756 N N . LEU A 1 103 ? 15.477 2.611 3 1 98.75 103 LEU A N 1
ATOM 757 C CA . LEU A 1 103 ? 16.109 3.418 1.959 1 98.75 103 LEU A CA 1
ATOM 758 C C . LEU A 1 103 ? 15.086 4.352 1.309 1 98.75 103 LEU A C 1
ATOM 760 O O . LEU A 1 103 ? 15.43 5.465 0.905 1 98.75 103 LEU A O 1
ATOM 764 N N . MET A 1 104 ? 13.828 3.938 1.16 1 98.62 104 MET A N 1
ATOM 765 C CA . MET A 1 104 ? 12.789 4.867 0.721 1 98.62 104 MET A CA 1
ATOM 766 C C . MET A 1 104 ? 12.672 6.043 1.687 1 98.62 104 MET A C 1
ATOM 768 O O . MET A 1 104 ? 12.625 7.199 1.261 1 98.62 104 MET A O 1
ATOM 772 N N . ALA A 1 105 ? 12.625 5.699 2.977 1 98 105 ALA A N 1
ATOM 773 C CA . ALA A 1 105 ? 12.484 6.73 3.998 1 98 105 ALA A CA 1
ATOM 774 C C . ALA A 1 105 ? 13.68 7.68 3.986 1 98 105 ALA A C 1
ATOM 776 O O . ALA A 1 105 ? 13.516 8.898 4.074 1 98 105 ALA A O 1
ATOM 777 N N . ALA A 1 106 ? 14.875 7.137 3.891 1 97.56 106 ALA A N 1
ATOM 778 C CA . ALA A 1 106 ? 16.094 7.945 3.867 1 97.56 106 ALA A CA 1
ATOM 779 C C . ALA A 1 106 ? 16.109 8.859 2.645 1 97.56 106 ALA A C 1
ATOM 781 O O . ALA A 1 106 ? 16.625 9.977 2.711 1 97.56 106 ALA A O 1
ATOM 782 N N . ALA A 1 107 ? 15.555 8.398 1.566 1 97.56 107 ALA A N 1
ATOM 783 C CA . ALA A 1 107 ? 15.555 9.156 0.32 1 97.56 107 ALA A CA 1
ATOM 784 C C . ALA A 1 107 ? 14.352 10.094 0.243 1 97.56 107 ALA A C 1
ATOM 786 O O . ALA A 1 107 ? 14.18 10.82 -0.738 1 97.56 107 ALA A O 1
ATOM 787 N N . ARG A 1 108 ? 13.461 10.055 1.187 1 96.88 108 ARG A N 1
ATOM 788 C CA . ARG A 1 108 ? 12.234 10.844 1.219 1 96.88 108 ARG A CA 1
ATOM 789 C C . ARG A 1 108 ? 11.344 10.523 0.02 1 96.88 108 ARG A C 1
ATOM 791 O O . ARG A 1 108 ? 10.805 11.43 -0.617 1 96.88 108 ARG A O 1
ATOM 798 N N . LEU A 1 109 ? 11.328 9.258 -0.322 1 98.06 109 LEU A N 1
ATOM 799 C CA . LEU A 1 109 ? 10.523 8.727 -1.417 1 98.06 109 LEU A CA 1
ATOM 800 C C . LEU A 1 109 ? 9.617 7.594 -0.931 1 98.06 109 LEU A C 1
ATOM 802 O O . LEU A 1 109 ? 9.391 6.625 -1.655 1 98.06 109 LEU A O 1
ATOM 806 N N . THR A 1 110 ? 9.211 7.727 0.355 1 98.5 110 THR A N 1
ATOM 807 C CA . THR A 1 110 ? 8.391 6.668 0.934 1 98.5 110 THR A CA 1
ATOM 808 C C . THR A 1 110 ? 7.066 6.543 0.189 1 98.5 110 THR A C 1
ATOM 810 O O . THR A 1 110 ? 6.352 7.531 0.011 1 98.5 110 THR A O 1
ATOM 813 N N . HIS A 1 111 ? 6.762 5.438 -0.288 1 98.81 111 HIS A N 1
ATOM 814 C CA . HIS A 1 111 ? 5.504 5.031 -0.906 1 98.81 111 HIS A CA 1
ATOM 815 C C . HIS A 1 111 ? 5.059 3.664 -0.4 1 98.81 111 HIS A C 1
ATOM 817 O O . HIS A 1 111 ? 5.535 2.635 -0.879 1 98.81 111 HIS A O 1
ATOM 823 N N . PRO A 1 112 ? 4.113 3.639 0.432 1 98.75 112 PRO A N 1
ATOM 824 C CA . PRO A 1 112 ? 3.783 2.404 1.148 1 98.75 112 PRO A CA 1
ATOM 825 C C . PRO A 1 112 ? 3.512 1.231 0.208 1 98.75 112 PRO A C 1
ATOM 827 O O . PRO A 1 112 ? 4.047 0.139 0.409 1 98.75 112 PRO A O 1
ATOM 830 N N . PRO A 1 113 ? 2.84 1.37 -0.893 1 98.81 113 PRO A N 1
ATOM 831 C CA . PRO A 1 113 ? 2.572 0.261 -1.812 1 98.81 113 PRO A CA 1
ATOM 832 C C . PRO A 1 113 ? 3.85 -0.389 -2.34 1 98.81 113 PRO A C 1
ATOM 834 O O . PRO A 1 113 ? 3.838 -1.562 -2.719 1 98.81 113 PRO A O 1
ATOM 837 N N . ALA A 1 114 ? 4.934 0.378 -2.365 1 98.81 114 ALA A N 1
ATOM 838 C CA . ALA A 1 114 ? 6.199 -0.113 -2.904 1 98.81 114 ALA A CA 1
ATOM 839 C C . ALA A 1 114 ? 6.773 -1.226 -2.031 1 98.81 114 ALA A C 1
ATOM 841 O O . ALA A 1 114 ? 7.625 -1.996 -2.479 1 98.81 114 ALA A O 1
ATOM 842 N N . GLY A 1 115 ? 6.367 -1.28 -0.79 1 98.69 115 GLY A N 1
ATOM 843 C CA . GLY A 1 115 ? 6.738 -2.416 0.04 1 98.69 115 GLY A CA 1
ATOM 844 C C . GLY A 1 115 ? 6.293 -3.746 -0.535 1 98.69 115 GLY A C 1
ATOM 845 O O . GLY A 1 115 ? 6.988 -4.754 -0.393 1 98.69 115 GLY A O 1
ATOM 846 N N . ALA A 1 116 ? 5.145 -3.707 -1.119 1 98.62 116 ALA A N 1
ATOM 847 C CA . ALA A 1 116 ? 4.637 -4.91 -1.773 1 98.62 116 ALA A CA 1
ATOM 848 C C . ALA A 1 116 ? 5.52 -5.301 -2.957 1 98.62 116 ALA A C 1
ATOM 850 O O . ALA A 1 116 ? 5.703 -6.488 -3.238 1 98.62 116 ALA A O 1
ATOM 851 N N . ASP A 1 117 ? 6.066 -4.285 -3.703 1 98.62 117 ASP A N 1
ATOM 852 C CA . ASP A 1 117 ? 7.008 -4.59 -4.777 1 98.62 117 ASP A CA 1
ATOM 853 C C . ASP A 1 117 ? 8.18 -5.426 -4.262 1 98.62 117 ASP A C 1
ATOM 855 O O . ASP A 1 117 ? 8.578 -6.398 -4.902 1 98.62 117 ASP A O 1
ATOM 859 N N . ALA A 1 118 ? 8.703 -4.984 -3.152 1 98.75 118 ALA A N 1
ATOM 860 C CA . ALA A 1 118 ? 9.875 -5.648 -2.592 1 98.75 118 ALA A CA 1
ATOM 861 C C . ALA A 1 118 ? 9.578 -7.105 -2.26 1 98.75 118 ALA A C 1
ATOM 863 O O . ALA A 1 118 ? 10.383 -7.996 -2.535 1 98.75 118 ALA A O 1
ATOM 864 N N . LEU A 1 119 ? 8.445 -7.348 -1.705 1 98.38 119 LEU A N 1
ATOM 865 C CA . LEU A 1 119 ? 8.07 -8.719 -1.365 1 98.38 119 LEU A CA 1
ATOM 866 C C . LEU A 1 119 ? 7.863 -9.555 -2.623 1 98.38 119 LEU A C 1
ATOM 868 O O . LEU A 1 119 ? 8.32 -10.695 -2.695 1 98.38 119 LEU A O 1
ATOM 872 N N . VAL A 1 120 ? 7.141 -9.008 -3.604 1 97.25 120 VAL A N 1
ATOM 873 C CA . VAL A 1 120 ? 6.879 -9.711 -4.852 1 97.25 120 VAL A CA 1
ATOM 874 C C . VAL A 1 120 ? 8.195 -10.133 -5.496 1 97.25 120 VAL A C 1
ATOM 876 O O . VAL A 1 120 ? 8.352 -11.281 -5.918 1 97.25 120 VAL A O 1
ATOM 879 N N . VAL A 1 121 ? 9.141 -9.234 -5.531 1 98.25 121 VAL A N 1
ATOM 880 C CA . VAL A 1 121 ? 10.43 -9.516 -6.148 1 98.25 121 VAL A CA 1
ATOM 881 C C . VAL A 1 121 ? 11.18 -10.57 -5.336 1 98.25 121 VAL A C 1
ATOM 883 O O . VAL A 1 121 ? 11.797 -11.477 -5.902 1 98.25 121 VAL A O 1
ATOM 886 N N . ALA A 1 122 ? 11.094 -10.461 -4.02 1 97.81 122 ALA A N 1
ATOM 887 C CA . ALA A 1 122 ? 11.797 -11.406 -3.154 1 97.81 122 ALA A CA 1
ATOM 888 C C . ALA A 1 122 ? 11.234 -12.82 -3.309 1 97.81 122 ALA A C 1
ATOM 890 O O . ALA A 1 122 ? 11.961 -13.805 -3.162 1 97.81 122 ALA A O 1
ATOM 891 N N . VAL A 1 123 ? 9.984 -12.891 -3.648 1 95.5 123 VAL A N 1
ATOM 892 C CA . VAL A 1 123 ? 9.312 -14.18 -3.76 1 95.5 123 VAL A CA 1
ATOM 893 C C . VAL A 1 123 ? 9.516 -14.75 -5.16 1 95.5 123 VAL A C 1
ATOM 895 O O . VAL A 1 123 ? 9.82 -15.938 -5.32 1 95.5 123 VAL A O 1
ATOM 898 N N . LEU A 1 124 ? 9.422 -13.922 -6.203 1 94.94 124 LEU A N 1
ATOM 899 C CA . LEU A 1 124 ? 9.297 -14.422 -7.566 1 94.94 124 LEU A CA 1
ATOM 900 C C . LEU A 1 124 ? 10.648 -14.375 -8.281 1 94.94 124 LEU A C 1
ATOM 902 O O . LEU A 1 124 ? 10.844 -15.062 -9.289 1 94.94 124 LEU A O 1
ATOM 906 N N . HIS A 1 125 ? 11.461 -13.555 -7.855 1 96.62 125 HIS A N 1
ATOM 907 C CA . HIS A 1 125 ? 12.727 -13.328 -8.547 1 96.62 125 HIS A CA 1
ATOM 908 C C . HIS A 1 125 ? 12.508 -13.094 -10.031 1 96.62 125 HIS A C 1
ATOM 910 O O . HIS A 1 125 ? 13.141 -13.742 -10.867 1 96.62 125 HIS A O 1
ATOM 916 N N . PRO A 1 126 ? 11.688 -12.234 -10.508 1 94.25 126 PRO A N 1
ATOM 917 C CA . PRO A 1 126 ? 11.266 -12.078 -11.898 1 94.25 126 PRO A CA 1
ATOM 918 C C . PRO A 1 126 ? 12.383 -11.57 -12.805 1 94.25 126 PRO A C 1
ATOM 920 O O . PRO A 1 126 ? 12.258 -11.609 -14.031 1 94.25 126 PRO A O 1
ATOM 923 N N . GLY A 1 127 ? 13.531 -11.07 -12.453 1 95.62 127 GLY A N 1
ATOM 924 C CA . GLY A 1 127 ? 14.609 -10.484 -13.234 1 95.62 127 GLY A CA 1
ATOM 925 C C . GLY A 1 127 ? 14.477 -8.977 -13.383 1 95.62 127 GLY A C 1
ATOM 926 O O . GLY A 1 127 ? 13.477 -8.391 -12.961 1 95.62 127 GLY A O 1
ATOM 927 N N . TRP A 1 128 ? 15.367 -8.312 -14.047 1 97.94 128 TRP A N 1
ATOM 928 C CA . TRP A 1 128 ? 15.508 -6.859 -14.055 1 97.94 128 TRP A CA 1
ATOM 929 C C . TRP A 1 128 ? 14.477 -6.215 -14.977 1 97.94 128 TRP A C 1
ATOM 931 O O . TRP A 1 128 ? 14.195 -5.02 -14.859 1 97.94 128 TRP A O 1
ATOM 941 N N . SER A 1 129 ? 13.922 -7 -15.922 1 96 129 SER A N 1
ATOM 942 C CA . SER A 1 129 ? 12.891 -6.457 -16.797 1 96 129 SER A CA 1
ATOM 943 C C . SER A 1 129 ? 11.641 -6.074 -16.016 1 96 129 SER A C 1
ATOM 945 O O . SER A 1 129 ? 10.828 -5.273 -16.484 1 96 129 SER A O 1
ATOM 947 N N . TYR A 1 130 ? 11.523 -6.652 -14.859 1 96.44 130 TYR A N 1
ATOM 948 C CA . TYR A 1 130 ? 10.391 -6.359 -13.984 1 96.44 130 TYR A CA 1
ATOM 949 C C . TYR A 1 130 ? 10.375 -4.887 -13.594 1 96.44 130 TYR A C 1
ATOM 951 O O . TYR A 1 130 ? 9.312 -4.309 -13.367 1 96.44 130 TYR A O 1
ATOM 959 N N . LEU A 1 131 ? 11.523 -4.25 -13.57 1 98.25 131 LEU A N 1
ATOM 960 C CA . LEU A 1 131 ? 11.672 -2.846 -13.211 1 98.25 131 LEU A CA 1
ATOM 961 C C . LEU A 1 131 ? 10.969 -1.944 -14.219 1 98.25 131 LEU A C 1
ATOM 963 O O . LEU A 1 131 ? 10.352 -0.945 -13.844 1 98.25 131 LEU A O 1
ATOM 967 N N . LEU A 1 132 ? 11.039 -2.324 -15.469 1 96.75 132 LEU A N 1
ATOM 968 C CA . LEU A 1 132 ? 10.422 -1.535 -16.531 1 96.75 132 LEU A CA 1
ATOM 969 C C . LEU A 1 132 ? 8.93 -1.822 -16.625 1 96.75 132 LEU A C 1
ATOM 971 O O . LEU A 1 132 ? 8.109 -0.9 -16.578 1 96.75 132 LEU A O 1
ATOM 975 N N . PHE A 1 133 ? 8.719 -3.135 -16.75 1 94.62 133 PHE A N 1
ATOM 976 C CA . PHE A 1 133 ? 7.336 -3.605 -16.734 1 94.62 133 PHE A CA 1
ATOM 977 C C . PHE A 1 133 ? 7.152 -4.715 -15.703 1 94.62 133 PHE A C 1
ATOM 979 O O . PHE A 1 133 ? 7.82 -5.75 -15.773 1 94.62 133 PHE A O 1
ATOM 986 N N . PRO A 1 134 ? 6.371 -4.418 -14.867 1 96.5 134 PRO A N 1
ATOM 987 C CA . PRO A 1 134 ? 5.219 -3.521 -14.773 1 96.5 134 PRO A CA 1
ATOM 988 C C . PRO A 1 134 ? 5.488 -2.305 -13.891 1 96.5 134 PRO A C 1
ATOM 990 O O . PRO A 1 134 ? 4.656 -1.396 -13.812 1 96.5 134 PRO A O 1
ATOM 993 N N . ILE A 1 135 ? 6.641 -2.162 -13.336 1 98.06 135 ILE A N 1
ATOM 994 C CA . ILE A 1 135 ? 6.824 -1.243 -12.219 1 98.06 135 ILE A CA 1
ATOM 995 C C . ILE A 1 135 ? 6.859 0.194 -12.734 1 98.06 135 ILE A C 1
ATOM 997 O O . ILE A 1 135 ? 6.008 1.011 -12.375 1 98.06 135 ILE A O 1
ATOM 1001 N N . LEU A 1 136 ? 7.785 0.448 -13.633 1 98.31 136 LEU A N 1
ATOM 1002 C CA . LEU A 1 136 ? 7.91 1.811 -14.141 1 98.31 136 LEU A CA 1
ATOM 1003 C C . LEU A 1 136 ? 6.664 2.211 -14.93 1 98.31 136 LEU A C 1
ATOM 1005 O O . LEU A 1 136 ? 6.078 3.268 -14.68 1 98.31 136 LEU A O 1
ATOM 1009 N N . PHE A 1 137 ? 6.238 1.386 -15.805 1 96.81 137 PHE A N 1
ATOM 1010 C CA . PHE A 1 137 ? 5.066 1.673 -16.625 1 96.81 137 PHE A CA 1
ATOM 1011 C C . PHE A 1 137 ? 3.82 1.813 -15.758 1 96.81 137 PHE A C 1
ATOM 1013 O O . PHE A 1 137 ? 3.016 2.725 -15.961 1 96.81 137 PHE A O 1
ATOM 1020 N N . GLY A 1 138 ? 3.689 0.881 -14.859 1 97.69 138 GLY A N 1
ATOM 1021 C CA . GLY A 1 138 ? 2.529 0.907 -13.984 1 97.69 138 GLY A CA 1
ATOM 1022 C C . GLY A 1 138 ? 2.473 2.141 -13.109 1 97.69 138 GLY A C 1
ATOM 1023 O O . GLY A 1 138 ? 1.412 2.748 -12.945 1 97.69 138 GLY A O 1
ATOM 1024 N N . SER A 1 139 ? 3.574 2.52 -12.547 1 98.5 139 SER A N 1
ATOM 1025 C CA . SER A 1 139 ? 3.594 3.686 -11.664 1 98.5 139 SER A CA 1
ATOM 1026 C C . SER A 1 139 ? 3.338 4.969 -12.453 1 98.5 139 SER A C 1
ATOM 1028 O O . SER A 1 139 ? 2.672 5.883 -11.953 1 98.5 139 SER A O 1
ATOM 1030 N N . ILE A 1 140 ? 3.842 5.074 -13.672 1 98.25 140 ILE A N 1
ATOM 1031 C CA . ILE A 1 140 ? 3.561 6.219 -14.531 1 98.25 140 ILE A CA 1
ATOM 1032 C C . ILE A 1 140 ? 2.066 6.27 -14.844 1 98.25 140 ILE A C 1
ATOM 1034 O O . ILE A 1 140 ? 1.463 7.344 -14.844 1 98.25 140 ILE A O 1
ATOM 1038 N N . LEU A 1 141 ? 1.523 5.133 -15.102 1 97.94 141 LEU A N 1
ATOM 1039 C CA . LEU A 1 141 ? 0.099 5.051 -15.406 1 97.94 141 LEU A CA 1
ATOM 1040 C C . LEU A 1 141 ? -0.734 5.52 -14.211 1 97.94 141 LEU A C 1
ATOM 1042 O O . LEU A 1 141 ? -1.73 6.227 -14.391 1 97.94 141 LEU A O 1
ATOM 1046 N N . VAL A 1 142 ? -0.381 5.086 -13.047 1 98.69 142 VAL A N 1
ATOM 1047 C CA . VAL A 1 142 ? -1.083 5.496 -11.828 1 98.69 142 VAL A CA 1
ATOM 1048 C C . VAL A 1 142 ? -1.046 7.016 -11.695 1 98.69 142 VAL A C 1
ATOM 1050 O O . VAL A 1 142 ? -2.078 7.652 -11.469 1 98.69 142 VAL A O 1
ATOM 1053 N N . VAL A 1 143 ? 0.131 7.617 -11.883 1 98.56 143 VAL A N 1
ATOM 1054 C CA . VAL A 1 143 ? 0.301 9.062 -11.742 1 98.56 143 VAL A CA 1
ATOM 1055 C C . VAL A 1 143 ? -0.477 9.781 -12.836 1 98.56 143 VAL A C 1
ATOM 1057 O O . VAL A 1 143 ? -1.163 10.773 -12.57 1 98.56 143 VAL A O 1
ATOM 1060 N N . ALA A 1 144 ? -0.368 9.297 -14.047 1 98.31 144 ALA A N 1
ATOM 1061 C CA . ALA A 1 144 ? -1.075 9.914 -15.172 1 98.31 144 ALA A CA 1
ATOM 1062 C C . ALA A 1 144 ? -2.584 9.906 -14.938 1 98.31 144 ALA A C 1
ATOM 1064 O O . ALA A 1 144 ? -3.262 10.906 -15.188 1 98.31 144 ALA A O 1
ATOM 1065 N N . ALA A 1 145 ? -3.098 8.781 -14.5 1 98.31 145 ALA A N 1
ATOM 1066 C CA . ALA A 1 145 ? -4.523 8.672 -14.203 1 98.31 145 ALA A CA 1
ATOM 1067 C C . ALA A 1 145 ? -4.93 9.641 -13.094 1 98.31 145 ALA A C 1
ATOM 1069 O O . ALA A 1 145 ? -6 10.25 -13.156 1 98.31 145 ALA A O 1
ATOM 1070 N N . ALA A 1 146 ? -4.117 9.719 -12.094 1 98.25 146 ALA A N 1
ATOM 1071 C CA . ALA A 1 146 ? -4.41 10.633 -11 1 98.25 146 ALA A CA 1
ATOM 1072 C C . ALA A 1 146 ? -4.465 12.078 -11.492 1 98.25 146 ALA A C 1
ATOM 1074 O O . ALA A 1 146 ? -5.379 12.828 -11.141 1 98.25 146 ALA A O 1
ATOM 1075 N N . VAL A 1 147 ? -3.494 12.5 -12.281 1 97.81 147 VAL A N 1
ATOM 1076 C CA . VAL A 1 147 ? -3.441 13.859 -12.82 1 97.81 147 VAL A CA 1
ATOM 1077 C C . VAL A 1 147 ? -4.695 14.141 -13.641 1 97.81 147 VAL A C 1
ATOM 1079 O O . VAL A 1 147 ? -5.324 15.188 -13.492 1 97.81 147 VAL A O 1
ATOM 1082 N N . LEU A 1 148 ? -5.062 13.188 -14.422 1 97.94 148 LEU A N 1
ATOM 1083 C CA . LEU A 1 148 ? -6.184 13.359 -15.344 1 97.94 148 LEU A CA 1
ATOM 1084 C C . LEU A 1 148 ? -7.508 13.367 -14.594 1 97.94 148 LEU A C 1
ATOM 1086 O O . LEU A 1 148 ? -8.312 14.289 -14.742 1 97.94 148 LEU A O 1
ATOM 1090 N N . LEU A 1 149 ? -7.75 12.438 -13.734 1 97.75 149 LEU A N 1
ATOM 1091 C CA . LEU A 1 149 ? -9.07 12.227 -13.148 1 97.75 149 LEU A CA 1
ATOM 1092 C C . LEU A 1 149 ? -9.336 13.227 -12.031 1 97.75 149 LEU A C 1
ATOM 1094 O O . LEU A 1 149 ? -10.484 13.602 -11.789 1 97.75 149 LEU A O 1
ATOM 1098 N N . HIS A 1 150 ? -8.273 13.648 -11.344 1 97.25 150 HIS A N 1
ATOM 1099 C CA . HIS A 1 150 ? -8.477 14.695 -10.344 1 97.25 150 HIS A CA 1
ATOM 1100 C C . HIS A 1 150 ? -8.797 16.031 -11 1 97.25 150 HIS A C 1
ATOM 1102 O O . HIS A 1 150 ? -9.477 16.875 -10.414 1 97.25 150 HIS A O 1
ATOM 1108 N N . ARG A 1 151 ? -8.344 16.188 -12.227 1 95.75 151 ARG A N 1
ATOM 1109 C CA . ARG A 1 151 ? -8.594 17.422 -12.961 1 95.75 151 ARG A CA 1
ATOM 1110 C C . ARG A 1 151 ? -9.969 17.406 -13.625 1 95.75 151 ARG A C 1
ATOM 1112 O O . ARG A 1 151 ? -10.633 18.438 -13.719 1 95.75 151 ARG A O 1
ATOM 1119 N N . VAL A 1 152 ? -10.438 16.281 -13.969 1 96 152 VAL A N 1
ATOM 1120 C CA . VAL A 1 152 ? -11.617 16.203 -14.828 1 96 152 VAL A CA 1
ATOM 1121 C C . VAL A 1 152 ? -12.852 15.922 -13.984 1 96 152 VAL A C 1
ATOM 1123 O O . VAL A 1 152 ? -13.93 16.469 -14.242 1 96 152 VAL A O 1
ATOM 1126 N N . LEU A 1 153 ? -12.711 15.086 -12.984 1 94.75 153 LEU A N 1
ATOM 1127 C CA . LEU A 1 153 ? -13.875 14.648 -12.219 1 94.75 153 LEU A CA 1
ATOM 1128 C C . LEU A 1 153 ? -14.055 15.5 -10.969 1 94.75 153 LEU A C 1
ATOM 1130 O O . LEU A 1 153 ? -13.102 15.711 -10.211 1 94.75 153 LEU A O 1
ATOM 1134 N N . PRO A 1 154 ? -15.297 16.016 -10.766 1 93.69 154 PRO A N 1
ATOM 1135 C CA . PRO A 1 154 ? -15.57 16.703 -9.5 1 93.69 154 PRO A CA 1
ATOM 1136 C C . PRO A 1 154 ? -15.68 15.742 -8.32 1 93.69 154 PRO A C 1
ATOM 1138 O O . PRO A 1 154 ? -16.094 14.594 -8.484 1 93.69 154 PRO A O 1
ATOM 1141 N N . PRO A 1 155 ? -15.422 16.266 -7.121 1 94.5 155 PRO A N 1
ATOM 1142 C CA . PRO A 1 155 ? -14.758 17.531 -6.824 1 94.5 155 PRO A CA 1
ATOM 1143 C C . PRO A 1 155 ? -13.297 17.547 -7.266 1 94.5 155 PRO A C 1
ATOM 1145 O O . PRO A 1 155 ? -12.539 16.625 -6.961 1 94.5 155 PRO A O 1
ATOM 1148 N N . ARG A 1 156 ? -12.93 18.562 -7.906 1 94.69 156 ARG A N 1
ATOM 1149 C CA . ARG A 1 156 ? -11.586 18.641 -8.484 1 94.69 156 ARG A CA 1
ATOM 1150 C C . ARG A 1 156 ? -10.539 18.875 -7.395 1 94.69 156 ARG A C 1
ATOM 1152 O O . ARG A 1 156 ? -10.812 19.562 -6.402 1 94.69 156 ARG A O 1
ATOM 1159 N N . ARG A 1 157 ? -9.5 18.266 -7.602 1 92.88 157 ARG A N 1
ATOM 1160 C CA . ARG A 1 157 ? -8.383 18.391 -6.664 1 92.88 157 ARG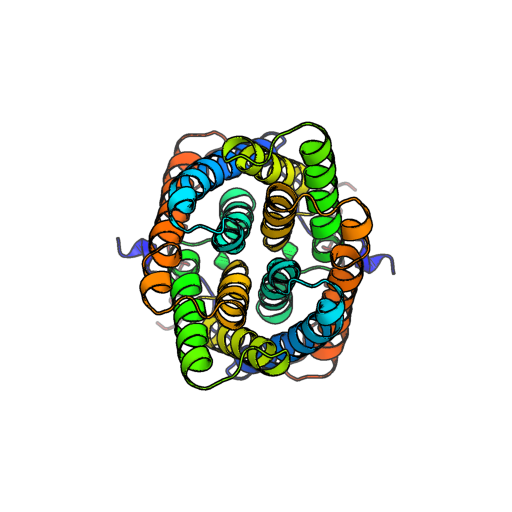 A CA 1
ATOM 1161 C C . ARG A 1 157 ? -7.09 18.734 -7.395 1 92.88 157 ARG A C 1
ATOM 1163 O O . ARG A 1 157 ? -6.902 18.359 -8.547 1 92.88 157 ARG A O 1
ATOM 1170 N N . LEU A 1 158 ? -6.328 19.438 -6.699 1 92.12 158 LEU A N 1
ATOM 1171 C CA . LEU A 1 158 ? -5.004 19.75 -7.23 1 92.12 158 LEU A CA 1
ATOM 1172 C C . LEU A 1 158 ? -4.062 18.562 -7.07 1 92.12 158 LEU A C 1
ATOM 1174 O O . LEU A 1 158 ? -3.857 18.062 -5.961 1 92.12 158 LEU A O 1
ATOM 1178 N N . TYR A 1 159 ? -3.533 18.047 -8.148 1 94.81 159 TYR A N 1
ATOM 1179 C CA . TYR A 1 159 ? -2.559 16.969 -8.203 1 94.81 159 TYR A CA 1
ATOM 1180 C C . TYR A 1 159 ? -1.667 17.094 -9.43 1 94.81 159 TYR A C 1
ATOM 1182 O O . TYR A 1 159 ? -2.16 17.156 -10.555 1 94.81 159 TYR A O 1
ATOM 1190 N N . PRO A 1 160 ? -0.349 17.219 -9.305 1 95.12 160 PRO A N 1
ATOM 1191 C CA . PRO A 1 160 ? 0.413 17.156 -8.055 1 95.12 160 PRO A CA 1
ATOM 1192 C C . PRO A 1 160 ? 0.313 18.438 -7.23 1 95.12 160 PRO A C 1
ATOM 1194 O O . PRO A 1 160 ? -0.103 19.469 -7.746 1 95.12 160 PRO A O 1
ATOM 1197 N N . LEU A 1 161 ? 0.646 18.266 -5.973 1 92.19 161 LEU A N 1
ATOM 1198 C CA . LEU A 1 161 ? 0.677 19.422 -5.074 1 92.19 161 LEU A CA 1
ATOM 1199 C C . LEU A 1 161 ? 1.82 20.359 -5.434 1 92.19 161 LEU A C 1
ATOM 1201 O O . LEU A 1 161 ? 2.869 19.922 -5.906 1 92.19 161 LEU A O 1
ATOM 1205 N N . PRO A 1 162 ? 1.572 21.641 -5.215 1 88.12 162 PRO A N 1
ATOM 1206 C CA . PRO A 1 162 ? 2.676 22.594 -5.387 1 88.12 162 PRO A CA 1
ATOM 1207 C C . PRO A 1 162 ? 3.801 22.375 -4.375 1 88.12 162 PRO A C 1
ATOM 1209 O O . PRO A 1 162 ? 3.605 21.703 -3.363 1 88.12 162 PRO A O 1
ATOM 1212 N N . PRO A 1 163 ? 4.996 22.828 -4.699 1 80 163 PRO A N 1
ATOM 1213 C CA . PRO A 1 163 ? 6.105 22.688 -3.754 1 80 163 PRO A CA 1
ATOM 1214 C C . PRO A 1 163 ? 5.797 23.297 -2.387 1 80 163 PRO A C 1
ATOM 1216 O O . PRO A 1 163 ? 5.109 24.312 -2.305 1 80 163 PRO A O 1
ATOM 1219 N N . PRO A 1 164 ? 6.121 22.469 -1.365 1 73.69 164 PRO A N 1
ATOM 1220 C CA . PRO A 1 164 ? 5.922 23.062 -0.043 1 73.69 164 PRO A CA 1
ATOM 1221 C C . PRO A 1 164 ? 6.609 24.422 0.102 1 73.69 164 PRO A C 1
ATOM 1223 O O . PRO A 1 164 ? 7.672 24.641 -0.483 1 73.69 164 PRO A O 1
ATOM 1226 N N . VAL A 1 165 ? 5.848 25.469 0.481 1 62.75 165 VAL A N 1
ATOM 1227 C CA . VAL A 1 165 ? 6.391 26.812 0.675 1 62.75 165 VAL A CA 1
ATOM 1228 C C . VAL A 1 165 ? 7.641 26.75 1.551 1 62.75 165 VAL A C 1
ATOM 1230 O O . VAL A 1 165 ? 7.613 26.156 2.637 1 62.75 165 VAL A O 1
ATOM 1233 N N . GLU A 1 166 ? 8.75 26.641 1.028 1 57.59 166 GLU A N 1
ATOM 1234 C CA . GLU A 1 166 ? 10 26.672 1.772 1 57.59 166 GLU A CA 1
ATOM 1235 C C . GLU A 1 166 ? 9.977 27.781 2.834 1 57.59 166 GLU A C 1
ATOM 1237 O O . GLU A 1 166 ? 9.508 28.891 2.576 1 57.59 166 GLU A O 1
ATOM 1242 N N . ASP A 1 167 ? 9.688 27.594 4.137 1 48.22 167 ASP A N 1
ATOM 1243 C CA . ASP A 1 167 ? 10.023 28.641 5.105 1 48.22 167 ASP A CA 1
ATOM 1244 C C . ASP A 1 167 ? 11.391 29.25 4.812 1 48.22 167 ASP A C 1
ATOM 1246 O O . ASP A 1 167 ? 12.398 28.547 4.816 1 48.22 167 ASP A O 1
ATOM 1250 N N . GLY A 1 168 ? 11.539 30.141 3.9 1 41.81 168 GLY A N 1
ATOM 1251 C CA . GLY A 1 168 ? 12.672 31.031 3.715 1 41.81 168 GLY A CA 1
ATOM 1252 C C . GLY A 1 168 ? 13.336 31.438 5.02 1 41.81 168 GLY A C 1
ATOM 1253 O O . GLY A 1 168 ? 14.023 32.469 5.082 1 41.81 168 GLY A O 1
ATOM 1254 N N . ALA A 1 169 ? 13.094 30.984 6.227 1 43.38 169 ALA A N 1
ATOM 1255 C CA . ALA A 1 169 ? 13.812 31.625 7.316 1 43.38 169 ALA A CA 1
ATOM 1256 C C . ALA A 1 169 ? 15.32 31.547 7.102 1 43.38 169 ALA A C 1
ATOM 1258 O O . ALA A 1 169 ? 16.094 31.938 7.977 1 43.38 169 ALA A O 1
ATOM 1259 N N . GLY A 1 170 ? 15.945 30.797 6.09 1 35.22 170 GLY A N 1
ATOM 1260 C CA . GLY A 1 170 ? 17.359 31.094 6.164 1 35.22 170 GLY A CA 1
ATOM 1261 C C . GLY A 1 170 ? 17.719 32.438 5.578 1 35.22 170 GLY A C 1
ATOM 1262 O O . GLY A 1 170 ? 18.906 32.75 5.398 1 35.22 170 GLY A O 1
ATOM 1263 N N . ALA A 1 171 ? 16.75 33.312 5.031 1 33.41 171 ALA A N 1
ATOM 1264 C CA . ALA A 1 171 ? 17.5 34.531 4.836 1 33.41 171 ALA A CA 1
ATOM 1265 C C . ALA A 1 171 ? 17.781 35.219 6.172 1 33.41 171 ALA A C 1
ATOM 1267 O O . ALA A 1 171 ? 16.984 35.125 7.105 1 33.41 171 ALA A O 1
ATOM 1268 N N . MET B 1 1 ? 7.438 20.375 -15.227 1 62.38 1 MET B N 1
ATOM 1269 C CA . MET B 1 1 ? 8.055 19.047 -15.07 1 62.38 1 MET B CA 1
ATOM 1270 C C . MET B 1 1 ? 8.75 18.938 -13.727 1 62.38 1 MET B C 1
ATOM 1272 O O . MET B 1 1 ? 8.68 17.891 -13.078 1 62.38 1 MET B O 1
ATOM 1276 N N . ARG B 1 2 ? 9.359 20 -13.328 1 72.56 2 ARG B N 1
ATOM 1277 C CA . ARG B 1 2 ? 10.117 20 -12.086 1 72.56 2 ARG B CA 1
ATOM 1278 C C . ARG B 1 2 ? 9.219 19.672 -10.898 1 72.56 2 ARG B C 1
ATOM 1280 O O . ARG B 1 2 ? 9.672 19.109 -9.906 1 72.56 2 ARG B O 1
ATOM 1287 N N . HIS B 1 3 ? 7.965 19.891 -11.156 1 77.38 3 HIS B N 1
ATOM 1288 C CA . HIS B 1 3 ? 7 19.703 -10.078 1 77.38 3 HIS B CA 1
ATOM 1289 C C . HIS B 1 3 ? 6.762 18.219 -9.805 1 77.38 3 HIS B C 1
ATOM 1291 O O . HIS B 1 3 ? 6.418 17.844 -8.688 1 77.38 3 HIS B O 1
ATOM 1297 N N . PHE B 1 4 ? 7.098 17.406 -10.742 1 84.38 4 PHE B N 1
ATOM 1298 C CA . PHE B 1 4 ? 6.82 15.984 -10.625 1 84.38 4 PHE B CA 1
ATOM 1299 C C . PHE B 1 4 ? 7.93 15.281 -9.859 1 84.38 4 PHE B C 1
ATOM 1301 O O . PHE B 1 4 ? 7.742 14.156 -9.383 1 84.38 4 PHE B O 1
ATOM 1308 N N . PHE B 1 5 ? 9.023 15.93 -9.695 1 83.62 5 PHE B N 1
ATOM 1309 C CA . PHE B 1 5 ? 10.18 15.281 -9.078 1 83.62 5 PHE B CA 1
ATOM 1310 C C . PHE B 1 5 ? 10.445 15.859 -7.695 1 83.62 5 PHE B C 1
ATOM 1312 O O . PHE B 1 5 ? 11.406 15.469 -7.027 1 83.62 5 PHE B O 1
ATOM 1319 N N . ARG B 1 6 ? 9.633 16.734 -7.344 1 81.81 6 ARG B N 1
ATOM 1320 C CA . ARG B 1 6 ? 9.844 17.375 -6.047 1 81.81 6 ARG B CA 1
ATOM 1321 C C . ARG B 1 6 ? 9.414 16.453 -4.906 1 81.81 6 ARG B C 1
ATOM 1323 O O . ARG B 1 6 ? 8.352 15.836 -4.965 1 81.81 6 ARG B O 1
ATOM 1330 N N . ARG B 1 7 ? 10.281 16.438 -3.99 1 83.44 7 ARG B N 1
ATOM 1331 C CA . ARG B 1 7 ? 9.992 15.633 -2.812 1 83.44 7 ARG B CA 1
ATOM 1332 C C . ARG B 1 7 ? 9.211 16.438 -1.774 1 83.44 7 ARG B C 1
ATOM 1334 O O . ARG B 1 7 ? 9.68 17.469 -1.307 1 83.44 7 ARG B O 1
ATOM 1341 N N . HIS B 1 8 ? 8.109 15.961 -1.395 1 84.44 8 HIS B N 1
ATOM 1342 C CA . HIS B 1 8 ? 7.191 16.688 -0.524 1 84.44 8 HIS B CA 1
ATOM 1343 C C . HIS B 1 8 ? 7.328 16.234 0.925 1 84.44 8 HIS B C 1
ATOM 1345 O O . HIS B 1 8 ? 6.781 16.859 1.832 1 84.44 8 HIS B O 1
ATOM 1351 N N . GLN B 1 9 ? 8.141 15.148 1.1 1 83.94 9 GLN B N 1
ATOM 1352 C CA . GLN B 1 9 ? 8.312 14.656 2.461 1 83.94 9 GLN B CA 1
ATOM 1353 C C . GLN B 1 9 ? 9.367 15.461 3.211 1 83.94 9 GLN B C 1
ATOM 1355 O O . GLN B 1 9 ? 10.398 15.828 2.641 1 83.94 9 GLN B O 1
ATOM 1360 N N . PRO B 1 10 ? 9.086 15.727 4.48 1 82.81 10 PRO B N 1
ATOM 1361 C CA . PRO B 1 10 ? 10.102 16.422 5.277 1 82.81 10 PRO B CA 1
ATOM 1362 C C . PRO B 1 10 ? 11.312 15.547 5.59 1 82.81 10 PRO B C 1
ATOM 1364 O O . PRO B 1 10 ? 11.227 14.32 5.508 1 82.81 10 PRO B O 1
ATOM 1367 N N . VAL B 1 11 ? 12.414 16.234 5.934 1 83.75 11 VAL B N 1
ATOM 1368 C CA . VAL B 1 11 ? 13.625 15.523 6.328 1 83.75 11 VAL B CA 1
ATOM 1369 C C . VAL B 1 11 ? 13.453 14.961 7.738 1 83.75 11 VAL B C 1
ATOM 1371 O O . VAL B 1 11 ? 13 15.664 8.648 1 83.75 11 VAL B O 1
ATOM 1374 N N . ALA B 1 12 ? 13.742 13.719 7.855 1 81.62 12 ALA B N 1
ATOM 1375 C CA . ALA B 1 12 ? 13.617 13.055 9.148 1 81.62 12 ALA B CA 1
ATOM 1376 C C . ALA B 1 12 ? 14.977 12.906 9.82 1 81.62 12 ALA B C 1
ATOM 1378 O O . ALA B 1 12 ? 16.016 13.062 9.172 1 81.62 12 ALA B O 1
ATOM 1379 N N . CYS B 1 13 ? 14.883 12.594 11.109 1 87.38 13 CYS B N 1
ATOM 1380 C CA . CYS B 1 13 ? 16.094 12.234 11.828 1 87.38 13 CYS B CA 1
ATOM 1381 C C . CYS B 1 13 ? 16.812 11.062 11.148 1 87.38 13 CYS B C 1
ATOM 1383 O O . CYS B 1 13 ? 16.156 10.164 10.617 1 87.38 13 CYS B O 1
ATOM 1385 N N . ARG B 1 14 ? 18.078 11.023 11.289 1 90.69 14 ARG B N 1
ATOM 1386 C CA . ARG B 1 14 ? 18.906 10.055 10.586 1 90.69 14 ARG B CA 1
ATOM 1387 C C . ARG B 1 14 ? 18.594 8.633 11.047 1 90.69 14 ARG B C 1
ATOM 1389 O O . ARG B 1 14 ? 18.844 7.672 10.312 1 90.69 14 ARG B O 1
ATOM 1396 N N . LEU B 1 15 ? 18.031 8.492 12.195 1 94.88 15 LEU B N 1
ATOM 1397 C CA . LEU B 1 15 ? 17.797 7.164 12.758 1 94.88 15 LEU B CA 1
ATOM 1398 C C . LEU B 1 15 ? 16.422 6.641 12.359 1 94.88 15 LEU B C 1
ATOM 1400 O O . LEU B 1 15 ? 16.172 5.434 12.406 1 94.88 15 LEU B O 1
ATOM 1404 N N . THR B 1 16 ? 15.547 7.496 11.945 1 95.12 16 THR B N 1
ATOM 1405 C CA . THR B 1 16 ? 14.141 7.18 11.727 1 95.12 16 THR B CA 1
ATOM 1406 C C . THR B 1 16 ? 13.984 6.191 10.57 1 95.12 16 THR B C 1
ATOM 1408 O O . THR B 1 16 ? 13.25 5.207 10.68 1 95.12 16 THR B O 1
ATOM 1411 N N . PRO B 1 17 ? 14.797 6.375 9.508 1 97.5 17 PRO B N 1
ATOM 1412 C CA . PRO B 1 17 ? 14.664 5.426 8.398 1 97.5 17 PRO B CA 1
ATOM 1413 C C . PRO B 1 17 ? 15.102 4.012 8.773 1 97.5 17 PRO B C 1
ATOM 1415 O O . PRO B 1 17 ? 14.469 3.037 8.359 1 97.5 17 PRO B O 1
ATOM 1418 N N . TRP B 1 18 ? 16.031 3.881 9.578 1 97.38 18 TRP B N 1
ATOM 1419 C CA . TRP B 1 18 ? 16.578 2.576 9.938 1 97.38 18 TRP B CA 1
ATOM 1420 C C . TRP B 1 18 ? 15.656 1.867 10.938 1 97.38 18 TRP B C 1
ATOM 1422 O O . TRP B 1 18 ? 15.508 0.645 10.883 1 97.38 18 TRP B O 1
ATOM 1432 N N . LYS B 1 19 ? 15.109 2.627 11.797 1 97.38 19 LYS B N 1
ATOM 1433 C CA . LYS B 1 19 ? 14.094 2.055 12.672 1 97.38 19 LYS B CA 1
ATOM 1434 C C . LYS B 1 19 ? 12.906 1.534 11.875 1 97.38 19 LYS B C 1
ATOM 1436 O O . LYS B 1 19 ? 12.383 0.457 12.156 1 97.38 19 LYS B O 1
ATOM 1441 N N . ALA B 1 20 ? 12.531 2.338 10.922 1 98.19 20 ALA B N 1
ATOM 1442 C CA . ALA B 1 20 ? 11.43 1.915 10.062 1 98.19 20 ALA B CA 1
ATOM 1443 C C . ALA B 1 20 ? 11.758 0.609 9.352 1 98.19 20 ALA B C 1
ATOM 1445 O O . ALA B 1 20 ? 10.922 -0.289 9.258 1 98.19 20 ALA B O 1
ATOM 1446 N N . GLY B 1 21 ? 12.992 0.518 8.844 1 98.69 21 GLY B N 1
ATOM 1447 C CA . GLY B 1 21 ? 13.445 -0.71 8.211 1 98.69 21 GLY B CA 1
ATOM 1448 C C . GLY B 1 21 ? 13.414 -1.906 9.148 1 98.69 21 GLY B C 1
ATOM 1449 O O . GLY B 1 21 ? 12.977 -2.99 8.758 1 98.69 21 GLY B O 1
ATOM 1450 N N . LEU B 1 22 ? 13.812 -1.725 10.352 1 98.25 22 LEU B N 1
ATOM 1451 C CA . LEU B 1 22 ? 13.82 -2.791 11.352 1 98.25 22 LEU B CA 1
ATOM 1452 C C . LEU B 1 22 ? 12.398 -3.242 11.672 1 98.25 22 LEU B C 1
ATOM 1454 O O . LEU B 1 22 ? 12.148 -4.434 11.859 1 98.25 22 LEU B O 1
ATOM 1458 N N . GLY B 1 23 ? 11.57 -2.254 11.797 1 98.25 23 GLY B N 1
ATOM 1459 C CA . GLY B 1 23 ? 10.164 -2.6 11.961 1 98.25 23 GLY B CA 1
ATOM 1460 C C . GLY B 1 23 ? 9.625 -3.451 10.828 1 98.25 23 GLY B C 1
ATOM 1461 O O . GLY B 1 23 ? 8.922 -4.438 11.07 1 98.25 23 GLY B O 1
ATOM 1462 N N . GLY B 1 24 ? 9.945 -3.078 9.609 1 98.56 24 GLY B N 1
ATOM 1463 C CA . GLY B 1 24 ? 9.555 -3.861 8.445 1 98.56 24 GLY B CA 1
ATOM 1464 C C . GLY B 1 24 ? 10.086 -5.277 8.469 1 98.56 24 GLY B C 1
ATOM 1465 O O . GLY B 1 24 ? 9.367 -6.227 8.164 1 98.56 24 GLY B O 1
ATOM 1466 N N . ILE B 1 25 ? 11.344 -5.43 8.867 1 98.69 25 ILE B N 1
ATOM 1467 C CA . ILE B 1 25 ? 11.961 -6.746 8.945 1 98.69 25 ILE B CA 1
ATOM 1468 C C . ILE B 1 25 ? 11.195 -7.609 9.953 1 98.69 25 ILE B C 1
ATOM 1470 O O . ILE B 1 25 ? 10.875 -8.766 9.672 1 98.69 25 ILE B O 1
ATOM 1474 N N . ALA B 1 26 ? 10.883 -7.082 11.062 1 98.12 26 ALA B N 1
ATOM 1475 C CA . ALA B 1 26 ? 10.195 -7.824 12.117 1 98.12 26 ALA B CA 1
ATOM 1476 C C . ALA B 1 26 ? 8.82 -8.281 11.648 1 98.12 26 ALA B C 1
ATOM 1478 O O . ALA B 1 26 ? 8.461 -9.453 11.812 1 98.12 26 ALA B O 1
ATOM 1479 N N . VAL B 1 27 ? 8.078 -7.398 11.086 1 97.81 27 VAL B N 1
ATOM 1480 C CA . VAL B 1 27 ? 6.711 -7.68 10.656 1 97.81 27 VAL B CA 1
ATOM 1481 C C . VAL B 1 27 ? 6.727 -8.727 9.547 1 97.81 27 VAL B C 1
ATOM 1483 O O . VAL B 1 27 ? 5.984 -9.711 9.602 1 97.81 27 VAL B O 1
ATOM 1486 N N . ILE B 1 28 ? 7.551 -8.555 8.57 1 98 28 ILE B N 1
ATOM 1487 C CA . ILE B 1 28 ? 7.535 -9.438 7.402 1 98 28 ILE B CA 1
ATOM 1488 C C . ILE B 1 28 ? 8.117 -10.797 7.781 1 98 28 ILE B C 1
ATOM 1490 O O . ILE B 1 28 ? 7.656 -11.828 7.289 1 98 28 ILE B O 1
ATOM 1494 N N . ALA B 1 29 ? 9.156 -10.82 8.664 1 97.75 29 ALA B N 1
ATOM 1495 C CA . ALA B 1 29 ? 9.656 -12.102 9.141 1 97.75 29 ALA B CA 1
ATOM 1496 C C . ALA B 1 29 ? 8.539 -12.914 9.797 1 97.75 29 ALA B C 1
ATOM 1498 O O . ALA B 1 29 ? 8.367 -14.094 9.492 1 97.75 29 ALA B O 1
ATOM 1499 N N . ALA B 1 30 ? 7.789 -12.312 10.648 1 96.56 30 ALA B N 1
ATOM 1500 C CA . ALA B 1 30 ? 6.691 -12.992 11.336 1 96.56 30 ALA B CA 1
ATOM 1501 C C . ALA B 1 30 ? 5.609 -13.422 10.352 1 96.56 30 ALA B C 1
ATOM 1503 O O . ALA B 1 30 ? 5.141 -14.562 10.398 1 96.56 30 ALA B O 1
ATOM 1504 N N . CYS B 1 31 ? 5.223 -12.531 9.469 1 96.25 31 CYS B N 1
ATOM 1505 C CA . CYS B 1 31 ? 4.176 -12.828 8.5 1 96.25 31 CYS B CA 1
ATOM 1506 C C . CYS B 1 31 ? 4.617 -13.922 7.531 1 96.25 31 CYS B C 1
ATOM 1508 O O . CYS B 1 31 ? 3.82 -14.789 7.164 1 96.25 31 CYS B O 1
ATOM 1510 N N . ALA B 1 32 ? 5.863 -13.812 7.102 1 95.44 32 ALA B N 1
ATOM 1511 C CA . ALA B 1 32 ? 6.375 -14.781 6.137 1 95.44 32 ALA B CA 1
ATOM 1512 C C . ALA B 1 32 ? 6.465 -16.172 6.75 1 95.44 32 ALA B C 1
ATOM 1514 O O . ALA B 1 32 ? 6.211 -17.172 6.074 1 95.44 32 ALA B O 1
ATOM 1515 N N . LEU B 1 33 ? 6.879 -16.266 8 1 93.19 33 LEU B N 1
ATOM 1516 C CA . LEU B 1 33 ? 6.906 -17.547 8.703 1 93.19 33 LEU B CA 1
ATOM 1517 C C . LEU B 1 33 ? 5.508 -18.141 8.797 1 93.19 33 LEU B C 1
ATOM 1519 O O . LEU B 1 33 ? 5.328 -19.344 8.586 1 93.19 33 LEU B O 1
ATOM 1523 N N . LEU B 1 34 ? 4.578 -17.328 9.016 1 87.69 34 LEU B N 1
ATOM 1524 C CA . LEU B 1 34 ? 3.195 -17.781 9.109 1 87.69 34 LEU B CA 1
ATOM 1525 C C . LEU B 1 34 ? 2.65 -18.156 7.738 1 87.69 34 LEU B C 1
ATOM 1527 O O . LEU B 1 34 ? 1.853 -19.094 7.613 1 87.69 34 LEU B O 1
ATOM 1531 N N . ALA B 1 35 ? 3.049 -17.406 6.73 1 88.06 35 ALA B N 1
ATOM 1532 C CA . ALA B 1 35 ? 2.547 -17.578 5.367 1 88.06 35 ALA B CA 1
ATOM 1533 C C . ALA B 1 35 ? 2.994 -18.922 4.785 1 88.06 35 ALA B C 1
ATOM 1535 O O . ALA B 1 35 ? 2.455 -19.375 3.771 1 88.06 35 ALA B O 1
ATOM 1536 N N . GLN B 1 36 ? 3.992 -19.531 5.363 1 86.06 36 GLN B N 1
ATOM 1537 C CA . GLN B 1 36 ? 4.469 -20.812 4.879 1 86.06 36 GLN B CA 1
ATOM 1538 C C . GLN B 1 36 ? 3.338 -21.844 4.836 1 86.06 36 GLN B C 1
ATOM 1540 O O . GLN B 1 36 ? 3.35 -22.75 4.008 1 86.06 36 GLN B O 1
ATOM 1545 N N . TRP B 1 37 ? 2.338 -21.562 5.625 1 82.38 37 TRP B N 1
ATOM 1546 C CA . TRP B 1 37 ? 1.205 -22.484 5.676 1 82.38 37 TRP B CA 1
ATOM 1547 C C . TRP B 1 37 ? 0.185 -22.141 4.59 1 82.38 37 TRP B C 1
ATOM 1549 O O . TRP B 1 37 ? -0.685 -22.953 4.273 1 82.38 37 TRP B O 1
ATOM 1559 N N . LEU B 1 38 ? 0.25 -20.953 3.92 1 82.56 38 LEU B N 1
ATOM 1560 C CA . LEU B 1 38 ? -0.702 -20.484 2.916 1 82.56 38 LEU B CA 1
ATOM 1561 C C . LEU B 1 38 ? -0.378 -21.078 1.549 1 82.56 38 LEU B C 1
ATOM 1563 O O . LEU B 1 38 ? -1.239 -21.141 0.667 1 82.56 38 LEU B O 1
ATOM 1567 N N . GLY B 1 39 ? 0.76 -21.5 1.321 1 82.81 39 GLY B N 1
ATOM 1568 C CA . GLY B 1 39 ? 1.185 -22.062 0.052 1 82.81 39 GLY B CA 1
ATOM 1569 C C . GLY B 1 39 ? 1.624 -21.016 -0.954 1 82.81 39 GLY B C 1
ATOM 1570 O O . GLY B 1 39 ? 2.25 -21.344 -1.964 1 82.81 39 GLY B O 1
ATOM 1571 N N . ASN B 1 40 ? 1.222 -19.75 -0.785 1 86.38 40 ASN B N 1
ATOM 1572 C CA . ASN B 1 40 ? 1.644 -18.672 -1.668 1 86.38 40 ASN B CA 1
ATOM 1573 C C . ASN B 1 40 ? 2.004 -17.422 -0.881 1 86.38 40 ASN B C 1
ATOM 1575 O O . ASN B 1 40 ? 1.125 -16.641 -0.501 1 86.38 40 ASN B O 1
ATOM 1579 N N . PRO B 1 41 ? 3.262 -17.156 -0.779 1 90.62 41 PRO B N 1
ATOM 1580 C CA . PRO B 1 41 ? 3.717 -16.047 0.052 1 90.62 41 PRO B CA 1
ATOM 1581 C C . PRO B 1 41 ? 3.307 -14.688 -0.507 1 90.62 41 PRO B C 1
ATOM 1583 O O . PRO B 1 41 ? 3.373 -13.68 0.2 1 90.62 41 PRO B O 1
ATOM 1586 N N . LEU B 1 42 ? 2.818 -14.633 -1.766 1 92.31 42 LEU B N 1
ATOM 1587 C CA . LEU B 1 42 ? 2.387 -13.375 -2.361 1 92.31 42 LEU B CA 1
ATOM 1588 C C . LEU B 1 42 ? 1.123 -12.859 -1.684 1 92.31 42 LEU B C 1
ATOM 1590 O O . LEU B 1 42 ? 0.767 -11.688 -1.835 1 92.31 42 LEU B O 1
ATOM 1594 N N . GLN B 1 43 ? 0.532 -13.75 -0.88 1 92.88 43 GLN B N 1
ATOM 1595 C CA . GLN B 1 43 ? -0.722 -13.414 -0.216 1 92.88 43 GLN B CA 1
ATOM 1596 C C . GLN B 1 43 ? -0.491 -12.422 0.92 1 92.88 43 GLN B C 1
ATOM 1598 O O . GLN B 1 43 ? -1.437 -11.797 1.413 1 92.88 43 GLN B O 1
ATOM 1603 N N . ILE B 1 44 ? 0.781 -12.188 1.272 1 95.5 44 ILE B N 1
ATOM 1604 C CA . ILE B 1 44 ? 1.022 -11.273 2.381 1 95.5 44 ILE B CA 1
ATOM 1605 C C . ILE B 1 44 ? 1.638 -9.977 1.854 1 95.5 44 ILE B C 1
ATOM 1607 O O . ILE B 1 44 ? 2.076 -9.125 2.633 1 95.5 44 ILE B O 1
ATOM 1611 N N . ALA B 1 45 ? 1.652 -9.828 0.531 1 97.38 45 ALA B N 1
ATOM 1612 C CA . ALA B 1 45 ? 2.193 -8.617 -0.083 1 97.38 45 ALA B CA 1
ATOM 1613 C C . ALA B 1 45 ? 1.5 -7.371 0.46 1 97.38 45 ALA B C 1
ATOM 1615 O O . ALA B 1 45 ? 2.148 -6.352 0.712 1 97.38 45 ALA B O 1
ATOM 1616 N N . PRO B 1 46 ? 0.198 -7.375 0.71 1 98.62 46 PRO B N 1
ATOM 1617 C CA . PRO B 1 46 ? -0.464 -6.207 1.293 1 98.62 46 PRO B CA 1
ATOM 1618 C C . PRO B 1 46 ? 0.076 -5.852 2.676 1 98.62 46 PRO B C 1
ATOM 1620 O O . PRO B 1 46 ? 0.14 -4.672 3.033 1 98.62 46 PRO B O 1
ATOM 1623 N N . LEU B 1 47 ? 0.476 -6.871 3.412 1 98.62 47 LEU B N 1
ATOM 1624 C CA . LEU B 1 47 ? 0.987 -6.641 4.758 1 98.62 47 LEU B CA 1
ATOM 1625 C C . LEU B 1 47 ? 2.377 -6.016 4.715 1 98.62 47 LEU B C 1
ATOM 1627 O O . LEU B 1 47 ? 2.748 -5.254 5.609 1 98.62 47 LEU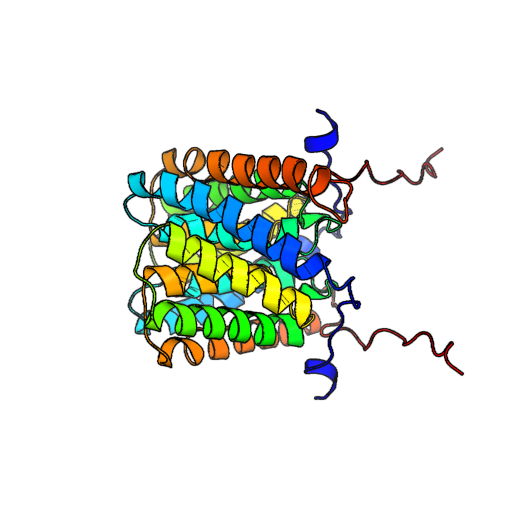 B O 1
ATOM 1631 N N . ALA B 1 48 ? 3.137 -6.344 3.645 1 98.75 48 ALA B N 1
ATOM 1632 C CA . ALA B 1 48 ? 4.414 -5.668 3.436 1 98.75 48 ALA B CA 1
ATOM 1633 C C . ALA B 1 48 ? 4.215 -4.176 3.199 1 98.75 48 ALA B C 1
ATOM 1635 O O . ALA B 1 48 ? 4.969 -3.35 3.723 1 98.75 48 ALA B O 1
ATOM 1636 N N . ALA B 1 49 ? 3.189 -3.836 2.424 1 98.88 49 ALA B N 1
ATOM 1637 C CA . ALA B 1 49 ? 2.852 -2.434 2.199 1 98.88 49 ALA B CA 1
ATOM 1638 C C . ALA B 1 49 ? 2.418 -1.76 3.498 1 98.88 49 ALA B C 1
ATOM 1640 O O . ALA B 1 49 ? 2.758 -0.601 3.748 1 98.88 49 ALA B O 1
ATOM 1641 N N . SER B 1 50 ? 1.678 -2.449 4.301 1 98.88 50 SER B N 1
ATOM 1642 C CA . SER B 1 50 ? 1.249 -1.909 5.586 1 98.88 50 SER B CA 1
ATOM 1643 C C . SER B 1 50 ? 2.443 -1.608 6.488 1 98.88 50 SER B C 1
ATOM 1645 O O . SER B 1 50 ? 2.443 -0.611 7.211 1 98.88 50 SER B O 1
ATOM 1647 N N . ALA B 1 51 ? 3.414 -2.486 6.465 1 98.81 51 ALA B N 1
ATOM 1648 C CA . ALA B 1 51 ? 4.605 -2.275 7.281 1 98.81 51 ALA B CA 1
ATOM 1649 C C . ALA B 1 51 ? 5.293 -0.96 6.926 1 98.81 51 ALA B C 1
ATOM 1651 O O . ALA B 1 51 ? 5.742 -0.229 7.812 1 98.81 51 ALA B O 1
ATOM 1652 N N . VAL B 1 52 ? 5.359 -0.636 5.664 1 98.75 52 VAL B N 1
ATOM 1653 C CA . VAL B 1 52 ? 5.961 0.624 5.238 1 98.75 52 VAL B CA 1
ATOM 1654 C C . VAL B 1 52 ? 5.211 1.793 5.875 1 98.75 52 VAL B C 1
ATOM 1656 O O . VAL B 1 52 ? 5.828 2.711 6.418 1 98.75 52 VAL B O 1
ATOM 1659 N N . LEU B 1 53 ? 3.938 1.698 5.824 1 98.56 53 LEU B N 1
ATOM 1660 C CA . LEU B 1 53 ? 3.113 2.822 6.254 1 98.56 53 LEU B CA 1
ATOM 1661 C C . LEU B 1 53 ? 3.193 3.008 7.766 1 98.56 53 LEU B C 1
ATOM 1663 O O . LEU B 1 53 ? 3.426 4.117 8.25 1 98.56 53 LEU B O 1
ATOM 1667 N N . VAL B 1 54 ? 3.059 1.98 8.531 1 98.5 54 VAL B N 1
ATOM 1668 C CA . VAL B 1 54 ? 2.947 2.125 9.977 1 98.5 54 VAL B CA 1
ATOM 1669 C C . VAL B 1 54 ? 4.312 2.463 10.57 1 98.5 54 VAL B C 1
ATOM 1671 O O . VAL B 1 54 ? 4.398 3.078 11.641 1 98.5 54 VAL B O 1
ATOM 1674 N N . PHE B 1 55 ? 5.402 2.152 9.875 1 98.25 55 PHE B N 1
ATOM 1675 C CA . PHE B 1 55 ? 6.707 2.406 10.469 1 98.25 55 PHE B CA 1
ATOM 1676 C C . PHE B 1 55 ? 7.34 3.66 9.875 1 98.25 55 PHE B C 1
ATOM 1678 O O . PHE B 1 55 ? 8.109 4.352 10.547 1 98.25 55 PHE B O 1
ATOM 1685 N N . ALA B 1 56 ? 7.02 3.99 8.656 1 97.31 56 ALA B N 1
ATOM 1686 C CA . ALA B 1 56 ? 7.613 5.176 8.047 1 97.31 56 ALA B CA 1
ATOM 1687 C C . ALA B 1 56 ? 6.734 6.402 8.258 1 97.31 56 ALA B C 1
ATOM 1689 O O . ALA B 1 56 ? 7.215 7.539 8.203 1 97.31 56 ALA B O 1
ATOM 1690 N N . ALA B 1 57 ? 5.457 6.195 8.469 1 96.5 57 ALA B N 1
ATOM 1691 C CA . ALA B 1 57 ? 4.523 7.305 8.656 1 96.5 57 ALA B CA 1
ATOM 1692 C C . ALA B 1 57 ? 3.514 6.992 9.758 1 96.5 57 ALA B C 1
ATOM 1694 O O . ALA B 1 57 ? 2.305 7.02 9.523 1 96.5 57 ALA B O 1
ATOM 1695 N N . PRO B 1 58 ? 4 6.816 10.969 1 96.25 58 PRO B N 1
ATOM 1696 C CA . PRO B 1 58 ? 3.115 6.398 12.062 1 96.25 58 PRO B CA 1
ATOM 1697 C C . PRO B 1 58 ? 2.098 7.473 12.438 1 96.25 58 PRO B C 1
ATOM 1699 O O . PRO B 1 58 ? 1.102 7.176 13.102 1 96.25 58 PRO B O 1
ATOM 1702 N N . ASP B 1 59 ? 2.314 8.742 11.992 1 94.56 59 ASP B N 1
ATOM 1703 C CA . ASP B 1 59 ? 1.425 9.844 12.336 1 94.56 59 ASP B CA 1
ATOM 1704 C C . ASP B 1 59 ? 0.286 9.969 11.328 1 94.56 59 ASP B C 1
ATOM 1706 O O . ASP B 1 59 ? -0.648 10.75 11.531 1 94.56 59 ASP B O 1
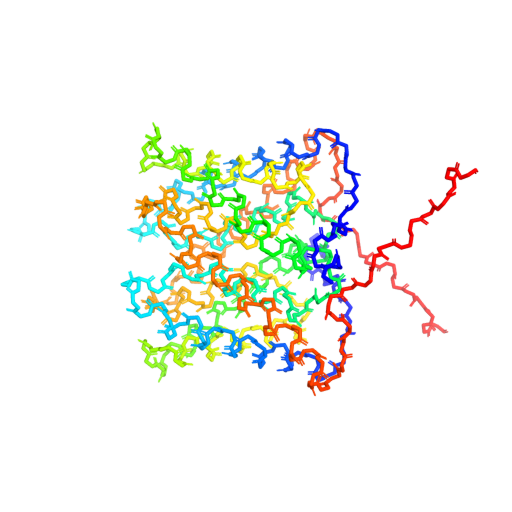ATOM 1710 N N . SER B 1 60 ? 0.358 9.172 10.305 1 95.38 60 SER B N 1
ATOM 1711 C CA . SER B 1 60 ? -0.698 9.203 9.297 1 95.38 60 SER B CA 1
ATOM 1712 C C . SER B 1 60 ? -1.997 8.617 9.844 1 95.38 60 SER B C 1
ATOM 1714 O O . SER B 1 60 ? -1.987 7.578 10.5 1 95.38 60 SER B O 1
ATOM 1716 N N . PRO B 1 61 ? -3.113 9.258 9.547 1 95.62 61 PRO B N 1
ATOM 1717 C CA . PRO B 1 61 ? -4.395 8.664 9.93 1 95.62 61 PRO B CA 1
ATOM 1718 C C . PRO B 1 61 ? -4.602 7.273 9.328 1 95.62 61 PRO B C 1
ATOM 1720 O O . PRO B 1 61 ? -5.207 6.406 9.961 1 95.62 61 PRO B O 1
ATOM 1723 N N . MET B 1 62 ? -4.039 7.008 8.195 1 97.62 62 MET B N 1
ATOM 1724 C CA . MET B 1 62 ? -4.238 5.754 7.48 1 97.62 62 MET B CA 1
ATOM 1725 C C . MET B 1 62 ? -3.383 4.641 8.078 1 97.62 62 MET B C 1
ATOM 1727 O O . MET B 1 62 ? -3.574 3.465 7.758 1 97.62 62 MET B O 1
ATOM 1731 N N . ALA B 1 63 ? -2.459 5.062 8.969 1 98.06 63 ALA B N 1
ATOM 1732 C CA . ALA B 1 63 ? -1.568 4.102 9.617 1 98.06 63 ALA B CA 1
ATOM 1733 C C . ALA B 1 63 ? -2.133 3.652 10.961 1 98.06 63 ALA B C 1
ATOM 1735 O O . ALA B 1 63 ? -1.605 2.727 11.586 1 98.06 63 ALA B O 1
ATOM 1736 N N . GLN B 1 64 ? -3.193 4.289 11.398 1 97.81 64 GLN B N 1
ATOM 1737 C CA . GLN B 1 64 ? -3.732 4.004 12.727 1 97.81 64 GLN B CA 1
ATOM 1738 C C . GLN B 1 64 ? -4.453 2.66 12.75 1 97.81 64 GLN B C 1
ATOM 1740 O O . GLN B 1 64 ? -4.91 2.176 11.711 1 97.81 64 GLN B O 1
ATOM 1745 N N . PRO B 1 65 ? -4.605 2.068 13.914 1 98.19 65 PRO B N 1
ATOM 1746 C CA . PRO B 1 65 ? -5.094 0.693 14.039 1 98.19 65 PRO B CA 1
ATOM 1747 C C . PRO B 1 65 ? -6.461 0.489 13.398 1 98.19 65 PRO B C 1
ATOM 1749 O O . PRO B 1 65 ? -6.68 -0.512 12.711 1 98.19 65 PRO B O 1
ATOM 1752 N N . ALA B 1 66 ? -7.363 1.43 13.555 1 98 66 ALA B N 1
ATOM 1753 C CA . ALA B 1 66 ? -8.695 1.308 12.961 1 98 66 ALA B CA 1
ATOM 1754 C C . ALA B 1 66 ? -8.602 1.192 11.445 1 98 66 ALA B C 1
ATOM 1756 O O . ALA B 1 66 ? -9.328 0.399 10.836 1 98 66 ALA B O 1
ATOM 1757 N N . ASN B 1 67 ? -7.738 1.934 10.844 1 98.56 67 ASN B N 1
ATOM 1758 C CA . ASN B 1 67 ? -7.582 1.915 9.398 1 98.56 67 ASN B CA 1
ATOM 1759 C C . ASN B 1 67 ? -6.844 0.664 8.93 1 98.56 67 ASN B C 1
ATOM 1761 O O . ASN B 1 67 ? -7.184 0.089 7.891 1 98.56 67 ASN B O 1
ATOM 1765 N N . VAL B 1 68 ? -5.84 0.265 9.711 1 98.81 68 VAL B N 1
ATOM 1766 C CA . VAL B 1 68 ? -5.078 -0.916 9.32 1 98.81 68 VAL B CA 1
ATOM 1767 C C . VAL B 1 68 ? -5.977 -2.148 9.367 1 98.81 68 VAL B C 1
ATOM 1769 O O . VAL B 1 68 ? -6.156 -2.826 8.352 1 98.81 68 VAL B O 1
ATOM 1772 N N . ILE B 1 69 ? -6.559 -2.391 10.484 1 98.75 69 ILE B N 1
ATOM 1773 C CA . ILE B 1 69 ? -7.363 -3.596 10.656 1 98.75 69 ILE B CA 1
ATOM 1774 C C . ILE B 1 69 ? -8.68 -3.447 9.898 1 98.75 69 ILE B C 1
ATOM 1776 O O . ILE B 1 69 ? -9.062 -4.332 9.133 1 98.75 69 ILE B O 1
ATOM 1780 N N . GLY B 1 70 ? -9.344 -2.33 10.078 1 98.69 70 GLY B N 1
ATOM 1781 C CA . GLY B 1 70 ? -10.625 -2.096 9.43 1 98.69 70 GLY B CA 1
ATOM 1782 C C . GLY B 1 70 ? -10.523 -2.043 7.914 1 98.69 70 GLY B C 1
ATOM 1783 O O . GLY B 1 70 ? -11.391 -2.561 7.211 1 98.69 70 GLY B O 1
ATOM 1784 N N . GLY B 1 71 ? -9.508 -1.402 7.402 1 98.81 71 GLY B N 1
ATOM 1785 C CA . GLY B 1 71 ? -9.312 -1.322 5.965 1 98.81 71 GLY B CA 1
ATOM 1786 C C . GLY B 1 71 ? -9.062 -2.674 5.32 1 98.81 71 GLY B C 1
ATOM 1787 O O . GLY B 1 71 ? -9.68 -3.012 4.312 1 98.81 71 GLY B O 1
ATOM 1788 N N . HIS B 1 72 ? -8.133 -3.469 5.898 1 98.94 72 HIS B N 1
ATOM 1789 C CA . HIS B 1 72 ? -7.871 -4.809 5.391 1 98.94 72 HIS B CA 1
ATOM 1790 C C . HIS B 1 72 ? -9.141 -5.656 5.391 1 98.94 72 HIS B C 1
ATOM 1792 O O . HIS B 1 72 ? -9.438 -6.34 4.406 1 98.94 72 HIS B O 1
ATOM 1798 N N . LEU B 1 73 ? -9.867 -5.586 6.48 1 98.88 73 LEU B N 1
ATOM 1799 C CA . LEU B 1 73 ? -11.078 -6.391 6.59 1 98.88 73 LEU B CA 1
ATOM 1800 C C . LEU B 1 73 ? -12.133 -5.934 5.582 1 98.88 73 LEU B C 1
ATOM 1802 O O . LEU B 1 73 ? -12.719 -6.754 4.871 1 98.88 73 LEU B O 1
ATOM 1806 N N . LEU B 1 74 ? -12.367 -4.699 5.492 1 98.88 74 LEU B N 1
ATOM 1807 C CA . LEU B 1 74 ? -13.406 -4.164 4.621 1 98.88 74 LEU B CA 1
ATOM 1808 C C . LEU B 1 74 ? -13.086 -4.457 3.158 1 98.88 74 LEU B C 1
ATOM 1810 O O . LEU B 1 74 ? -13.945 -4.941 2.416 1 98.88 74 LEU B O 1
ATOM 1814 N N . ALA B 1 75 ? -11.906 -4.16 2.736 1 98.94 75 ALA B N 1
ATOM 1815 C CA . ALA B 1 75 ? -11.508 -4.414 1.354 1 98.94 75 ALA B CA 1
ATOM 1816 C C . ALA B 1 75 ? -11.633 -5.895 1.012 1 98.94 75 ALA B C 1
ATOM 1818 O O . ALA B 1 75 ? -12.102 -6.254 -0.07 1 98.94 75 ALA B O 1
ATOM 1819 N N . THR B 1 76 ? -11.172 -6.719 1.937 1 98.88 76 THR B N 1
ATOM 1820 C CA . THR B 1 76 ? -11.219 -8.156 1.707 1 98.88 76 THR B CA 1
ATOM 1821 C C . THR B 1 76 ? -12.656 -8.648 1.639 1 98.88 76 THR B C 1
ATOM 1823 O O . THR B 1 76 ? -13 -9.469 0.78 1 98.88 76 THR B O 1
ATOM 1826 N N . ILE B 1 77 ? -13.5 -8.18 2.523 1 98.88 77 ILE B N 1
ATOM 1827 C CA . ILE B 1 77 ? -14.906 -8.57 2.533 1 98.88 77 ILE B CA 1
ATOM 1828 C C . ILE B 1 77 ? -15.562 -8.188 1.207 1 98.88 77 ILE B C 1
ATOM 1830 O O . ILE B 1 77 ? -16.25 -9 0.585 1 98.88 77 ILE B O 1
ATOM 1834 N N . ILE B 1 78 ? -15.367 -6.996 0.759 1 98.88 78 ILE B N 1
ATOM 1835 C CA . ILE B 1 78 ? -15.945 -6.512 -0.49 1 98.88 78 ILE B CA 1
ATOM 1836 C C . ILE B 1 78 ? -15.461 -7.375 -1.652 1 98.88 78 ILE B C 1
ATOM 1838 O O . ILE B 1 78 ? -16.25 -7.785 -2.504 1 98.88 78 ILE B O 1
ATOM 1842 N N . ALA B 1 79 ? -14.195 -7.641 -1.68 1 98.88 79 ALA B N 1
ATOM 1843 C CA . ALA B 1 79 ? -13.625 -8.43 -2.77 1 98.88 79 ALA B CA 1
ATOM 1844 C C . ALA B 1 79 ? -14.141 -9.859 -2.74 1 98.88 79 ALA B C 1
ATOM 1846 O O . ALA B 1 79 ? -14.383 -10.469 -3.789 1 98.88 79 ALA B O 1
ATOM 1847 N N . LEU B 1 80 ? -14.258 -10.453 -1.551 1 98.75 80 LEU B N 1
ATOM 1848 C CA . LEU B 1 80 ? -14.805 -11.797 -1.425 1 98.75 80 LEU B CA 1
ATOM 1849 C C . LEU B 1 80 ? -16.25 -11.844 -1.907 1 98.75 80 LEU B C 1
ATOM 1851 O O . LEU B 1 80 ? -16.656 -12.812 -2.557 1 98.75 80 LEU B O 1
ATOM 1855 N N . LEU B 1 81 ? -17 -10.805 -1.569 1 98.69 81 LEU B N 1
ATOM 1856 C CA . LEU B 1 81 ? -18.375 -10.727 -2.025 1 98.69 81 LEU B CA 1
ATOM 1857 C C . LEU B 1 81 ? -18.438 -10.648 -3.547 1 98.69 81 LEU B C 1
ATOM 1859 O O . LEU B 1 81 ? -19.25 -11.352 -4.172 1 98.69 81 LEU B O 1
ATOM 1863 N N . THR B 1 82 ? -17.656 -9.82 -4.148 1 98.12 82 THR B N 1
ATOM 1864 C CA . THR B 1 82 ? -17.656 -9.703 -5.602 1 98.12 82 THR B CA 1
ATOM 1865 C C . THR B 1 82 ? -17.172 -10.992 -6.254 1 98.12 82 THR B C 1
ATOM 1867 O O . THR B 1 82 ? -17.641 -11.367 -7.328 1 98.12 82 THR B O 1
ATOM 1870 N N . ALA B 1 83 ? -16.234 -11.688 -5.625 1 97.5 83 ALA B N 1
ATOM 1871 C CA . ALA B 1 83 ? -15.656 -12.914 -6.16 1 97.5 83 ALA B CA 1
ATOM 1872 C C . ALA B 1 83 ? -16.703 -14.023 -6.238 1 97.5 83 ALA B C 1
ATOM 1874 O O . ALA B 1 83 ? -16.562 -14.969 -7.016 1 97.5 83 ALA B O 1
ATOM 1875 N N . GLU B 1 84 ? -17.75 -13.945 -5.418 1 97.38 84 GLU B N 1
ATOM 1876 C CA . GLU B 1 84 ? -18.828 -14.938 -5.438 1 97.38 84 GLU B CA 1
ATOM 1877 C C . GLU B 1 84 ? -19.609 -14.875 -6.746 1 97.38 84 GLU B C 1
ATOM 1879 O O . GLU B 1 84 ? -20.172 -15.883 -7.191 1 97.38 84 GLU B O 1
ATOM 1884 N N . PHE B 1 85 ? -19.578 -13.68 -7.43 1 97.25 85 PHE B N 1
ATOM 1885 C CA . PHE B 1 85 ? -20.5 -13.5 -8.555 1 97.25 85 PHE B CA 1
ATOM 1886 C C . PHE B 1 85 ? -19.734 -13.133 -9.82 1 97.25 85 PHE B C 1
ATOM 1888 O O . PHE B 1 85 ? -20.281 -13.227 -10.922 1 97.25 85 PHE B O 1
ATOM 1895 N N . LEU B 1 86 ? -18.531 -12.695 -9.672 1 97.56 86 LEU B N 1
ATOM 1896 C CA . LEU B 1 86 ? -17.781 -12.195 -10.82 1 97.56 86 LEU B CA 1
ATOM 1897 C C . LEU B 1 86 ? -16.656 -13.148 -11.195 1 97.56 86 LEU B C 1
ATOM 1899 O O . LEU B 1 86 ? -16.125 -13.852 -10.336 1 97.56 86 LEU B O 1
ATOM 1903 N N . PRO B 1 87 ? -16.312 -13.133 -12.5 1 97 87 PRO B N 1
ATOM 1904 C CA . PRO B 1 87 ? -15.227 -14 -12.953 1 97 87 PRO B CA 1
ATOM 1905 C C . PRO B 1 87 ? -13.852 -13.422 -12.625 1 97 87 PRO B C 1
ATOM 1907 O O . PRO B 1 87 ? -13.75 -12.32 -12.094 1 97 87 PRO B O 1
ATOM 1910 N N . GLN B 1 88 ? -12.812 -14.289 -12.867 1 94.88 88 GLN B N 1
ATOM 1911 C CA . GLN B 1 88 ? -11.43 -13.859 -12.695 1 94.88 88 GLN B CA 1
ATOM 1912 C C . GLN B 1 88 ? -10.898 -13.195 -13.969 1 94.88 88 GLN B C 1
ATOM 1914 O O . GLN B 1 88 ? -10.094 -13.789 -14.695 1 94.88 88 GLN B O 1
ATOM 1919 N N . THR B 1 89 ? -11.414 -11.992 -14.164 1 95.38 89 THR B N 1
ATOM 1920 C CA . THR B 1 89 ? -11.039 -11.25 -15.359 1 95.38 89 THR B CA 1
ATOM 1921 C C . THR B 1 89 ? -10.664 -9.812 -15.008 1 95.38 89 THR B C 1
ATOM 1923 O O . THR B 1 89 ? -10.875 -9.375 -13.875 1 95.38 89 THR B O 1
ATOM 1926 N N . TRP B 1 90 ? -10.117 -9.109 -15.969 1 95.81 90 TRP B N 1
ATOM 1927 C CA . TRP B 1 90 ? -9.531 -7.793 -15.75 1 95.81 90 TRP B CA 1
ATOM 1928 C C . TRP B 1 90 ? -10.57 -6.812 -15.234 1 95.81 90 TRP B C 1
ATOM 1930 O O . TRP B 1 90 ? -10.289 -6.008 -14.344 1 95.81 90 TRP B O 1
ATOM 1940 N N . TRP B 1 91 ? -11.773 -6.832 -15.727 1 96.62 91 TRP B N 1
ATOM 1941 C CA . TRP B 1 91 ? -12.773 -5.848 -15.336 1 96.62 91 TRP B CA 1
ATOM 1942 C C . TRP B 1 91 ? -13.344 -6.176 -13.961 1 96.62 91 TRP B C 1
ATOM 1944 O O . TRP B 1 91 ? -13.742 -5.277 -13.211 1 96.62 91 TRP B O 1
ATOM 1954 N N . ALA B 1 92 ? -13.43 -7.469 -13.609 1 97.88 92 ALA B N 1
ATOM 1955 C CA . ALA B 1 92 ? -13.844 -7.867 -12.266 1 97.88 92 ALA B CA 1
ATOM 1956 C C . ALA B 1 92 ? -12.82 -7.418 -11.227 1 97.88 92 ALA B C 1
ATOM 1958 O O . ALA B 1 92 ? -13.195 -6.98 -10.133 1 97.88 92 ALA B O 1
ATOM 1959 N N . MET B 1 93 ? -11.555 -7.52 -11.578 1 98 93 MET B N 1
ATOM 1960 C CA . MET B 1 93 ? -10.484 -7.031 -10.711 1 98 93 MET B CA 1
ATOM 1961 C C . MET B 1 93 ? -10.617 -5.531 -10.477 1 98 93 MET B C 1
ATOM 1963 O O . MET B 1 93 ? -10.5 -5.059 -9.344 1 98 93 MET B O 1
ATOM 1967 N N . ALA B 1 94 ? -10.875 -4.836 -11.555 1 98.69 94 ALA B N 1
ATOM 1968 C CA . ALA B 1 94 ? -11.023 -3.385 -11.484 1 98.69 94 ALA B CA 1
ATOM 1969 C C . ALA B 1 94 ? -12.211 -3.002 -10.609 1 98.69 94 ALA B C 1
ATOM 1971 O O . ALA B 1 94 ? -12.109 -2.088 -9.781 1 98.69 94 ALA B O 1
ATOM 1972 N N . LEU B 1 95 ? -13.297 -3.688 -10.711 1 98.75 95 LEU B N 1
ATOM 1973 C CA . LEU B 1 95 ? -14.5 -3.406 -9.938 1 98.75 95 LEU B CA 1
ATOM 1974 C C . LEU B 1 95 ? -14.273 -3.701 -8.461 1 98.75 95 LEU B C 1
ATOM 1976 O O . LEU B 1 95 ? -14.711 -2.938 -7.594 1 98.75 95 LEU B O 1
ATOM 1980 N N . ALA B 1 96 ? -13.641 -4.836 -8.188 1 98.81 96 ALA B N 1
ATOM 1981 C CA . ALA B 1 96 ? -13.367 -5.219 -6.809 1 98.81 96 ALA B CA 1
ATOM 1982 C C . ALA B 1 96 ? -12.516 -4.168 -6.105 1 98.81 96 ALA B C 1
ATOM 1984 O O . ALA B 1 96 ? -12.828 -3.742 -4.992 1 98.81 96 ALA B O 1
ATOM 1985 N N . VAL B 1 97 ? -11.5 -3.725 -6.754 1 98.81 97 VAL B N 1
ATOM 1986 C CA . VAL B 1 97 ? -10.586 -2.748 -6.164 1 98.81 97 VAL B CA 1
ATOM 1987 C C . VAL B 1 97 ? -11.281 -1.394 -6.055 1 98.81 97 VAL B C 1
ATOM 1989 O O . VAL B 1 97 ? -11.227 -0.745 -5.004 1 98.81 97 VAL B O 1
ATOM 1992 N N . GLY B 1 98 ? -11.945 -0.988 -7.113 1 98.88 98 GLY B N 1
ATOM 1993 C CA . GLY B 1 98 ? -12.633 0.293 -7.102 1 98.88 98 GLY B CA 1
ATOM 1994 C C . GLY B 1 98 ? -13.695 0.387 -6.02 1 98.88 98 GLY B C 1
ATOM 1995 O O . GLY B 1 98 ? -13.789 1.397 -5.32 1 98.88 98 GLY B O 1
ATOM 1996 N N . LEU B 1 99 ? -14.516 -0.624 -5.863 1 98.88 99 LEU B N 1
ATOM 1997 C CA . LEU B 1 99 ? -15.539 -0.66 -4.82 1 98.88 99 LEU B CA 1
ATOM 1998 C C . LEU B 1 99 ? -14.898 -0.642 -3.436 1 98.88 99 LEU B C 1
ATOM 2000 O O . LEU B 1 99 ? -15.422 0 -2.52 1 98.88 99 LEU B O 1
ATOM 2004 N N . SER B 1 100 ? -13.812 -1.391 -3.283 1 98.94 100 SER B N 1
ATOM 2005 C CA . SER B 1 100 ? -13.102 -1.399 -2.012 1 98.94 100 SER B CA 1
ATOM 2006 C C . SER B 1 100 ? -12.594 -0.007 -1.651 1 98.94 100 SER B C 1
ATOM 2008 O O . SER B 1 100 ? -12.688 0.414 -0.497 1 98.94 100 SER B O 1
ATOM 2010 N N . ILE B 1 101 ? -12.062 0.679 -2.648 1 98.88 101 ILE B N 1
ATOM 2011 C CA . ILE B 1 101 ? -11.562 2.031 -2.424 1 98.88 101 ILE B CA 1
ATOM 2012 C C . ILE B 1 101 ? -12.711 2.936 -1.972 1 98.88 101 ILE B C 1
ATOM 2014 O O . ILE B 1 101 ? -12.594 3.637 -0.963 1 98.88 101 ILE B O 1
ATOM 2018 N N . ALA B 1 102 ? -13.812 2.914 -2.703 1 98.75 102 ALA B N 1
ATOM 2019 C CA . ALA B 1 102 ? -14.961 3.773 -2.422 1 98.75 102 ALA B CA 1
ATOM 2020 C C . ALA B 1 102 ? -15.508 3.512 -1.023 1 98.75 102 ALA B C 1
ATOM 2022 O O . ALA B 1 102 ? -15.766 4.449 -0.263 1 98.75 102 ALA B O 1
ATOM 2023 N N . LEU B 1 103 ? -15.617 2.293 -0.669 1 98.75 103 LEU B N 1
ATOM 2024 C CA . LEU B 1 103 ? -16.281 1.953 0.589 1 98.75 103 LEU B CA 1
ATOM 2025 C C . LEU B 1 103 ? -15.336 2.168 1.769 1 98.75 103 LEU B C 1
ATOM 2027 O O . LEU B 1 103 ? -15.773 2.539 2.859 1 98.75 103 LEU B O 1
ATOM 2031 N N . MET B 1 104 ? -14.031 1.917 1.615 1 98.62 104 MET B N 1
ATOM 2032 C CA . MET B 1 104 ? -13.086 2.291 2.658 1 98.62 104 MET B CA 1
ATOM 2033 C C . MET B 1 104 ? -13.133 3.793 2.928 1 98.62 104 MET B C 1
ATOM 2035 O O . MET B 1 104 ? -13.188 4.219 4.082 1 98.62 104 MET B O 1
ATOM 2039 N N . ALA B 1 105 ? -13.102 4.559 1.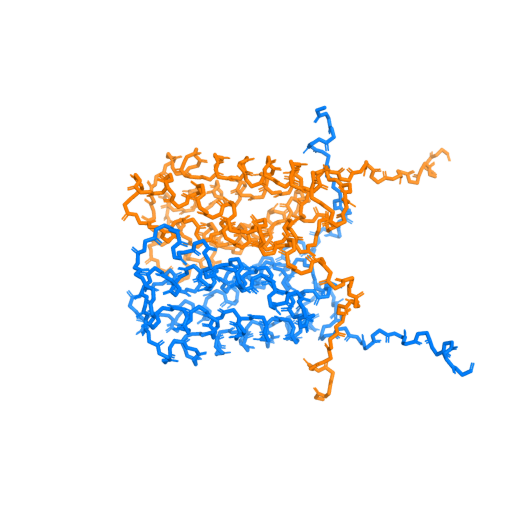827 1 98 105 ALA B N 1
ATOM 2040 C CA . ALA B 1 105 ? -13.125 6.012 1.954 1 98 105 ALA B CA 1
ATOM 2041 C C . ALA B 1 105 ? -14.406 6.488 2.623 1 98 105 ALA B C 1
ATOM 2043 O O . ALA B 1 105 ? -14.375 7.355 3.5 1 98 105 ALA B O 1
ATOM 2044 N N . ALA B 1 106 ? -15.531 5.938 2.217 1 97.62 106 ALA B N 1
ATOM 2045 C CA . ALA B 1 106 ? -16.828 6.312 2.785 1 97.62 106 ALA B CA 1
ATOM 2046 C C . ALA B 1 106 ? -16.891 5.969 4.273 1 97.62 106 ALA B C 1
ATOM 2048 O O . ALA B 1 106 ? -17.516 6.688 5.055 1 97.62 106 ALA B O 1
ATOM 2049 N N . ALA B 1 107 ? -16.234 4.918 4.645 1 97.62 107 ALA B N 1
ATOM 2050 C CA . ALA B 1 107 ? -16.266 4.457 6.031 1 97.62 107 ALA B CA 1
ATOM 2051 C C . ALA B 1 107 ? -15.156 5.125 6.848 1 97.62 107 ALA B C 1
ATOM 2053 O O . ALA B 1 107 ? -15.023 4.867 8.047 1 97.62 107 ALA B O 1
ATOM 2054 N N . ARG B 1 108 ? -14.32 5.914 6.258 1 96.94 108 ARG B N 1
ATOM 2055 C CA . ARG B 1 108 ? -13.188 6.574 6.898 1 96.94 108 ARG B CA 1
ATOM 2056 C C . ARG B 1 108 ? -12.211 5.551 7.477 1 96.94 108 ARG B C 1
ATOM 2058 O O . ARG B 1 108 ? -11.734 5.707 8.602 1 96.94 108 ARG B O 1
ATOM 2065 N N . LEU B 1 109 ? -12.047 4.48 6.734 1 98.06 109 LEU B N 1
ATOM 2066 C CA . LEU B 1 109 ? -11.133 3.393 7.082 1 98.06 109 LEU B CA 1
ATOM 2067 C C . LEU B 1 109 ? -10.141 3.131 5.953 1 98.06 109 LEU B C 1
ATOM 2069 O O . LEU B 1 109 ? -9.781 1.982 5.695 1 98.06 109 LEU B O 1
ATOM 2073 N N . THR B 1 110 ? -9.812 4.238 5.242 1 98.5 110 THR B N 1
ATOM 2074 C CA . THR B 1 110 ? -8.914 4.086 4.105 1 98.5 110 THR B CA 1
ATOM 2075 C C . THR B 1 110 ? -7.547 3.578 4.559 1 98.5 110 THR B C 1
ATOM 2077 O O . THR B 1 110 ? -6.93 4.156 5.457 1 98.5 110 THR B O 1
ATOM 2080 N N . HIS B 1 111 ? -7.113 2.539 4.031 1 98.81 111 HIS B N 1
ATOM 2081 C CA . HIS B 1 111 ? -5.789 1.942 4.188 1 98.81 111 HIS B CA 1
ATOM 2082 C C . HIS B 1 111 ? -5.223 1.5 2.842 1 98.81 111 HIS B C 1
ATOM 2084 O O . HIS B 1 111 ? -5.566 0.426 2.342 1 98.81 111 HIS B O 1
ATOM 2090 N N . PRO B 1 112 ? -4.324 2.211 2.324 1 98.75 112 PRO B N 1
ATOM 2091 C CA . PRO B 1 112 ? -3.895 1.998 0.94 1 98.75 112 PRO B CA 1
ATOM 2092 C C . PRO B 1 112 ? -3.451 0.561 0.674 1 98.75 112 PRO B C 1
ATOM 2094 O O . PRO B 1 112 ? -3.877 -0.046 -0.312 1 98.75 112 PRO B O 1
ATOM 2097 N N . PRO B 1 113 ? -2.736 -0.113 1.534 1 98.81 113 PRO B N 1
ATOM 2098 C CA . PRO B 1 113 ? -2.309 -1.495 1.304 1 98.81 113 PRO B CA 1
ATOM 2099 C C . PRO B 1 113 ? -3.482 -2.447 1.084 1 98.81 113 PRO B C 1
ATOM 2101 O O . PRO B 1 113 ? -3.326 -3.484 0.435 1 98.81 113 PRO B O 1
ATOM 2104 N N . ALA B 1 114 ? -4.641 -2.092 1.629 1 98.81 114 ALA B N 1
ATOM 2105 C CA . ALA B 1 114 ? -5.816 -2.953 1.545 1 98.81 114 ALA B CA 1
ATOM 2106 C C . ALA B 1 114 ? -6.312 -3.066 0.106 1 98.81 114 ALA B C 1
ATOM 2108 O O . ALA B 1 114 ? -7.055 -3.992 -0.231 1 98.81 114 ALA B O 1
ATOM 2109 N N . GLY B 1 115 ? -5.965 -2.113 -0.725 1 98.69 115 GLY B N 1
ATOM 2110 C CA . GLY B 1 115 ? -6.254 -2.25 -2.143 1 98.69 115 GLY B CA 1
ATOM 2111 C C . GLY B 1 115 ? -5.645 -3.496 -2.758 1 98.69 115 GLY B C 1
ATOM 2112 O O . GLY B 1 115 ? -6.238 -4.109 -3.648 1 98.69 115 GLY B O 1
ATOM 2113 N N . ALA B 1 116 ? -4.484 -3.797 -2.289 1 98.62 116 ALA B N 1
ATOM 2114 C CA . ALA B 1 116 ? -3.824 -5.012 -2.756 1 98.62 116 ALA B CA 1
ATOM 2115 C C . ALA B 1 116 ? -4.598 -6.258 -2.326 1 98.62 116 ALA B C 1
ATOM 2117 O O . ALA B 1 116 ? -4.637 -7.254 -3.055 1 98.62 116 ALA B O 1
ATOM 2118 N N . ASP B 1 117 ? -5.219 -6.219 -1.098 1 98.62 117 ASP B N 1
ATOM 2119 C CA . ASP B 1 117 ? -6.07 -7.328 -0.679 1 98.62 117 ASP B CA 1
ATOM 2120 C C . ASP B 1 117 ? -7.164 -7.602 -1.709 1 98.62 117 ASP B C 1
ATOM 2122 O O . ASP B 1 117 ? -7.43 -8.758 -2.053 1 98.62 117 ASP B O 1
ATOM 2126 N N . ALA B 1 118 ? -7.789 -6.539 -2.115 1 98.75 118 ALA B N 1
ATOM 2127 C CA . ALA B 1 118 ? -8.914 -6.664 -3.043 1 98.75 118 ALA B CA 1
ATOM 2128 C C . ALA B 1 118 ? -8.469 -7.316 -4.352 1 98.75 118 ALA B C 1
ATOM 2130 O O . ALA B 1 118 ? -9.164 -8.18 -4.887 1 98.75 118 ALA B O 1
ATOM 2131 N N . LEU B 1 119 ? -7.344 -6.93 -4.84 1 98.38 119 LEU B N 1
ATOM 2132 C CA . LEU B 1 119 ? -6.844 -7.512 -6.082 1 98.38 119 LEU B CA 1
ATOM 2133 C C . LEU B 1 119 ? -6.492 -8.984 -5.891 1 98.38 119 LEU B C 1
ATOM 2135 O O . LEU B 1 119 ? -6.82 -9.82 -6.73 1 98.38 119 LEU B O 1
ATOM 2139 N N . VAL B 1 120 ? -5.785 -9.297 -4.801 1 97.25 120 VAL B N 1
ATOM 2140 C CA . VAL B 1 120 ? -5.387 -10.672 -4.516 1 97.25 120 VAL B CA 1
ATOM 2141 C C . VAL B 1 120 ? -6.621 -11.57 -4.48 1 97.25 120 VAL B C 1
ATOM 2143 O O . VAL B 1 120 ? -6.629 -12.641 -5.086 1 97.25 120 VAL B O 1
ATOM 2146 N N . VAL B 1 121 ? -7.648 -11.117 -3.822 1 98.19 121 VAL B N 1
ATOM 2147 C CA . VAL B 1 121 ? -8.867 -11.906 -3.695 1 98.19 121 VAL B CA 1
ATOM 2148 C C . VAL B 1 121 ? -9.539 -12.047 -5.062 1 98.19 121 VAL B C 1
ATOM 2150 O O . VAL B 1 121 ? -10.031 -13.125 -5.41 1 98.19 121 VAL B O 1
ATOM 2153 N N . ALA B 1 122 ? -9.531 -10.977 -5.832 1 97.88 122 ALA B N 1
ATOM 2154 C CA . ALA B 1 122 ? -10.172 -11 -7.145 1 97.88 122 ALA B CA 1
ATOM 2155 C C . ALA B 1 122 ? -9.453 -11.953 -8.086 1 97.88 122 ALA B C 1
ATOM 2157 O O . ALA B 1 122 ? -10.07 -12.547 -8.977 1 97.88 122 ALA B O 1
ATOM 2158 N N . VAL B 1 123 ? -8.18 -12.125 -7.863 1 95.56 123 VAL B N 1
ATOM 2159 C CA . VAL B 1 123 ? -7.367 -12.969 -8.742 1 95.56 123 VAL B CA 1
ATOM 2160 C C . VAL B 1 123 ? -7.441 -14.414 -8.273 1 95.56 123 VAL B C 1
ATOM 2162 O O . VAL B 1 123 ? -7.605 -15.328 -9.086 1 95.56 123 VAL B O 1
ATOM 2165 N N . LEU B 1 124 ? -7.387 -14.672 -6.965 1 95 124 LEU B N 1
ATOM 2166 C CA . LEU B 1 124 ? -7.148 -16.016 -6.453 1 95 124 LEU B CA 1
ATOM 2167 C C . LEU B 1 124 ? -8.453 -16.672 -6.02 1 95 124 LEU B C 1
ATOM 2169 O O . LEU B 1 124 ? -8.531 -17.891 -5.902 1 95 124 LEU B O 1
ATOM 2173 N N . HIS B 1 125 ? -9.375 -15.906 -5.723 1 96.75 125 HIS B N 1
ATOM 2174 C CA . HIS B 1 125 ? -10.617 -16.422 -5.164 1 96.75 125 HIS B CA 1
ATOM 2175 C C . HIS B 1 125 ? -10.352 -17.375 -4.008 1 96.75 125 HIS B C 1
ATOM 2177 O O . HIS B 1 125 ? -10.867 -18.5 -3.99 1 96.75 125 HIS B O 1
ATOM 2183 N N . PRO B 1 126 ? -9.602 -17.094 -3.002 1 94.25 126 PRO B N 1
ATOM 2184 C CA . PRO B 1 126 ? -9.133 -18 -1.956 1 94.25 126 PRO B CA 1
ATOM 2185 C C . PRO B 1 126 ? -10.258 -18.484 -1.042 1 94.25 126 PRO B C 1
ATOM 2187 O O . PRO B 1 126 ? -10.078 -19.438 -0.279 1 94.25 126 PRO B O 1
ATOM 2190 N N . GLY B 1 127 ? -11.461 -18.016 -0.942 1 95.69 127 GLY B N 1
ATOM 2191 C CA . GLY B 1 127 ? -12.555 -18.344 -0.042 1 95.69 127 GLY B CA 1
ATOM 2192 C C . GLY B 1 127 ? -12.578 -17.484 1.202 1 95.69 127 GLY B C 1
ATOM 2193 O O . GL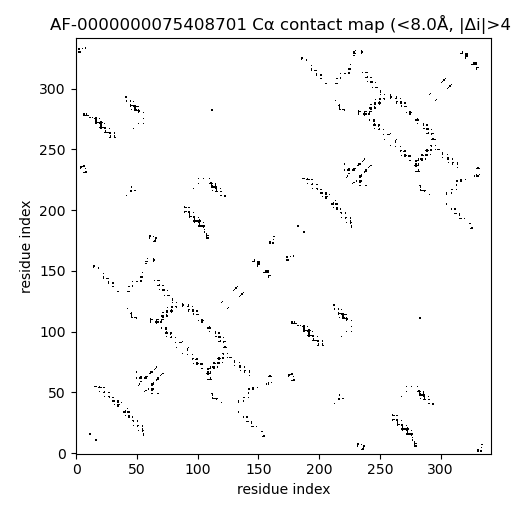Y B 1 127 ? -11.672 -16.672 1.425 1 95.69 127 GLY B O 1
ATOM 2194 N N . TRP B 1 128 ? -13.516 -17.656 2.088 1 97.94 128 TRP B N 1
ATOM 2195 C CA . TRP B 1 128 ? -13.805 -16.734 3.191 1 97.94 128 TRP B CA 1
ATOM 2196 C C . TRP B 1 128 ? -12.805 -16.922 4.328 1 97.94 128 TRP B C 1
ATOM 2198 O O . TRP B 1 128 ? -12.656 -16.047 5.176 1 97.94 128 TRP B O 1
ATOM 2208 N N . SER B 1 129 ? -12.117 -18.078 4.375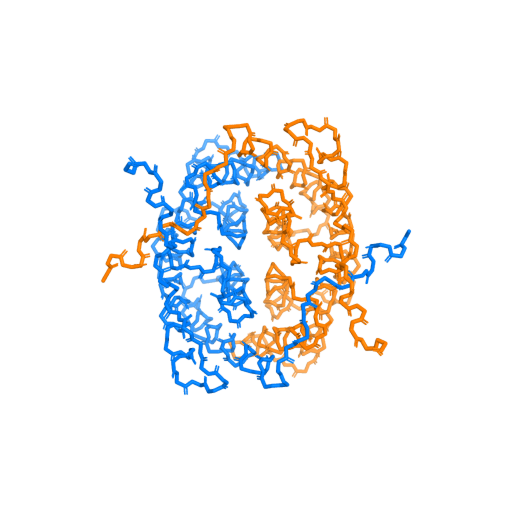 1 96 129 SER B N 1
ATOM 2209 C CA . SER B 1 129 ? -11.109 -18.281 5.406 1 96 129 SER B CA 1
ATOM 2210 C C . SER B 1 129 ? -9.945 -17.312 5.25 1 96 129 SER B C 1
ATOM 2212 O O . SER B 1 129 ? -9.203 -17.062 6.203 1 96 129 SER B O 1
ATOM 2214 N N . TYR B 1 130 ? -9.82 -16.797 4.062 1 96.38 130 TYR B N 1
ATOM 2215 C CA . TYR B 1 130 ? -8.773 -15.812 3.773 1 96.38 130 TYR B CA 1
ATOM 2216 C C . TYR B 1 130 ? -8.938 -14.57 4.637 1 96.38 130 TYR B C 1
ATOM 2218 O O . TYR B 1 130 ? -7.949 -13.914 4.98 1 96.38 130 TYR B O 1
ATOM 2226 N N . LEU B 1 131 ? -10.156 -14.273 5.055 1 98.25 131 LEU B N 1
ATOM 2227 C CA . LEU B 1 131 ? -10.469 -13.109 5.879 1 98.25 131 LEU B CA 1
ATOM 2228 C C . LEU B 1 131 ? -9.812 -13.227 7.254 1 98.25 131 LEU B C 1
ATOM 2230 O O . LEU B 1 131 ? -9.32 -12.234 7.797 1 98.25 131 LEU B O 1
ATOM 2234 N N . LEU B 1 132 ? -9.773 -14.422 7.77 1 96.69 132 LEU B N 1
ATOM 2235 C CA . LEU B 1 132 ? -9.195 -14.656 9.086 1 96.69 132 LEU B CA 1
ATOM 2236 C C . LEU B 1 132 ? -7.672 -14.75 9 1 96.69 132 LEU B C 1
ATOM 2238 O O . LEU B 1 132 ? -6.961 -14.039 9.711 1 96.69 132 LEU B O 1
ATOM 2242 N N . PHE B 1 133 ? -7.312 -15.664 8.086 1 94.62 133 PHE B N 1
ATOM 2243 C CA . PHE B 1 133 ? -5.891 -15.812 7.793 1 94.62 133 PHE B CA 1
ATOM 2244 C C . PHE B 1 133 ? -5.641 -15.727 6.289 1 94.62 133 PHE B C 1
ATOM 2246 O O . PHE B 1 133 ? -6.188 -16.516 5.52 1 94.62 133 PHE B O 1
ATOM 2253 N N . PRO B 1 134 ? -4.93 -14.828 6.027 1 96.44 134 PRO B N 1
ATOM 2254 C CA . PRO B 1 134 ? -3.887 -14.055 6.711 1 96.44 134 PRO B CA 1
ATOM 2255 C C . PRO B 1 134 ? -4.328 -12.633 7.043 1 96.44 134 PRO B C 1
ATOM 2257 O O . PRO B 1 134 ? -3.607 -11.898 7.73 1 96.44 134 PRO B O 1
ATOM 2260 N N . ILE B 1 135 ? -5.52 -12.242 6.734 1 98 135 ILE B N 1
ATOM 2261 C CA . ILE B 1 135 ? -5.855 -10.828 6.699 1 98 135 ILE B CA 1
ATOM 2262 C C . ILE B 1 135 ? -6.02 -10.297 8.125 1 98 135 ILE B C 1
ATOM 2264 O O . ILE B 1 135 ? -5.285 -9.406 8.547 1 98 135 ILE B O 1
ATOM 2268 N N . LEU B 1 136 ? -6.922 -10.914 8.852 1 98.31 136 LEU B N 1
ATOM 2269 C CA . LEU B 1 136 ? -7.164 -10.438 10.203 1 98.31 136 LEU B CA 1
ATOM 2270 C C . LEU B 1 136 ? -5.934 -10.648 11.086 1 98.31 136 LEU B C 1
ATOM 2272 O O . LEU B 1 136 ? -5.48 -9.711 11.75 1 98.31 136 LEU B O 1
ATOM 2276 N N . PHE B 1 137 ? -5.383 -11.789 11.047 1 96.75 137 PHE B N 1
ATOM 2277 C CA . PHE B 1 137 ? -4.211 -12.102 11.859 1 96.75 137 PHE B CA 1
ATOM 2278 C C . PHE B 1 137 ? -3.033 -11.219 11.461 1 96.75 137 PHE B C 1
ATOM 2280 O O . PHE B 1 137 ? -2.322 -10.703 12.328 1 96.75 137 PHE B O 1
ATOM 2287 N N . GLY B 1 138 ? -2.846 -11.125 10.188 1 97.62 138 GLY B N 1
ATOM 2288 C CA . GLY B 1 138 ? -1.739 -10.32 9.695 1 97.62 138 GLY B CA 1
ATOM 2289 C C . GLY B 1 138 ? -1.861 -8.852 10.062 1 97.62 138 GLY B C 1
ATOM 2290 O O . GLY B 1 138 ? -0.881 -8.227 10.477 1 97.62 138 GLY B O 1
ATOM 2291 N N . SER B 1 139 ? -3.033 -8.297 9.938 1 98.5 139 SER B N 1
ATOM 2292 C CA . SER B 1 139 ? -3.225 -6.883 10.25 1 98.5 139 SER B CA 1
ATOM 2293 C C . SER B 1 139 ? -3.068 -6.625 11.742 1 98.5 139 SER B C 1
ATOM 2295 O O . SER B 1 139 ? -2.527 -5.594 12.148 1 98.5 139 SER B O 1
ATOM 2297 N N . ILE B 1 140 ? -3.508 -7.539 12.586 1 98.19 140 ILE B N 1
ATOM 2298 C CA . ILE B 1 140 ? -3.309 -7.434 14.031 1 98.19 140 ILE B CA 1
ATOM 2299 C C . ILE B 1 140 ? -1.817 -7.48 14.352 1 98.19 140 ILE B C 1
ATOM 2301 O O . ILE B 1 140 ? -1.333 -6.723 15.195 1 98.19 140 ILE B O 1
ATOM 2305 N N . LEU B 1 141 ? -1.146 -8.336 13.68 1 97.94 141 LEU B N 1
ATOM 2306 C CA . LEU B 1 141 ? 0.292 -8.469 13.883 1 97.94 141 LEU B CA 1
ATOM 2307 C C . LEU B 1 141 ? 1.011 -7.176 13.516 1 97.94 141 LEU B C 1
ATOM 2309 O O . LEU B 1 141 ? 1.934 -6.75 14.211 1 97.94 141 LEU B O 1
ATOM 2313 N N . VAL B 1 142 ? 0.651 -6.609 12.406 1 98.69 142 VAL B N 1
ATOM 2314 C CA . VAL B 1 142 ? 1.245 -5.352 11.961 1 98.69 142 VAL B CA 1
ATOM 2315 C C . VAL B 1 142 ? 1.039 -4.281 13.031 1 98.69 142 VAL B C 1
ATOM 2317 O O . VAL B 1 142 ? 1.986 -3.594 13.422 1 98.69 142 VAL B O 1
ATOM 2320 N N . VAL B 1 143 ? -0.186 -4.16 13.547 1 98.56 143 VAL B N 1
ATOM 2321 C CA . VAL B 1 143 ? -0.516 -3.143 14.539 1 98.56 143 VAL B CA 1
ATOM 2322 C C . VAL B 1 143 ? 0.231 -3.426 15.836 1 98.56 143 VAL B C 1
ATOM 2324 O O . VAL B 1 143 ? 0.793 -2.516 16.453 1 98.56 143 VAL B O 1
ATOM 2327 N N . ALA B 1 144 ? 0.243 -4.664 16.25 1 98.31 144 ALA B N 1
ATOM 2328 C CA . ALA B 1 144 ? 0.934 -5.047 17.484 1 98.31 144 ALA B CA 1
ATOM 2329 C C . ALA B 1 144 ? 2.422 -4.715 17.406 1 98.31 144 ALA B C 1
ATOM 2331 O O . ALA B 1 144 ? 3 -4.191 18.359 1 98.31 144 ALA B O 1
ATOM 2332 N N . ALA B 1 145 ? 3.023 -5.047 16.281 1 98.31 145 ALA B N 1
ATOM 2333 C CA . ALA B 1 145 ? 4.438 -4.742 16.078 1 98.31 145 ALA B CA 1
ATOM 2334 C C . ALA B 1 145 ? 4.684 -3.236 16.109 1 98.31 145 ALA B C 1
ATOM 2336 O O . ALA B 1 145 ? 5.684 -2.777 16.672 1 98.31 145 ALA B O 1
ATOM 2337 N N . ALA B 1 146 ? 3.816 -2.516 15.492 1 98.25 146 ALA B N 1
ATOM 2338 C CA . ALA B 1 146 ? 3.957 -1.061 15.492 1 98.25 146 ALA B CA 1
ATOM 2339 C C . ALA B 1 146 ? 3.877 -0.5 16.906 1 98.25 146 ALA B C 1
ATOM 2341 O O . ALA B 1 146 ? 4.688 0.345 17.297 1 98.25 146 ALA B O 1
ATOM 2342 N N . VAL B 1 147 ? 2.914 -0.938 17.703 1 97.81 147 VAL B N 1
ATOM 2343 C CA . VAL B 1 147 ? 2.742 -0.481 19.078 1 97.81 147 VAL B CA 1
ATOM 2344 C C . VAL B 1 147 ? 4 -0.791 19.875 1 97.81 147 VAL B C 1
ATOM 2346 O O . VAL B 1 147 ? 4.504 0.067 20.609 1 97.81 147 VAL B O 1
ATOM 2349 N N . LEU B 1 148 ? 4.512 -1.947 19.688 1 97.88 148 LEU B N 1
ATOM 2350 C CA . LEU B 1 148 ? 5.648 -2.416 20.469 1 97.88 148 LEU B CA 1
ATOM 2351 C C . LEU B 1 148 ? 6.93 -1.701 20.047 1 97.88 148 LEU B C 1
ATOM 2353 O O . LEU B 1 148 ? 7.637 -1.141 20.891 1 97.88 148 LEU B O 1
ATOM 2357 N N . LEU B 1 149 ? 7.219 -1.619 18.812 1 97.69 149 LEU B N 1
ATOM 2358 C CA . LEU B 1 149 ? 8.523 -1.174 18.328 1 97.69 149 LEU B CA 1
ATOM 2359 C C . LEU B 1 149 ? 8.625 0.348 18.375 1 97.69 149 LEU B C 1
ATOM 2361 O O . LEU B 1 149 ? 9.711 0.896 18.547 1 97.69 149 LEU B O 1
ATOM 2365 N N . HIS B 1 150 ? 7.492 1.021 18.188 1 97.19 150 HIS B N 1
ATOM 2366 C CA . HIS B 1 150 ? 7.535 2.471 18.344 1 97.19 150 HIS B CA 1
ATOM 2367 C C . HIS B 1 150 ? 7.746 2.865 19.797 1 97.19 150 HIS B C 1
ATOM 2369 O O . HIS B 1 150 ? 8.305 3.928 20.078 1 97.19 150 HIS B O 1
ATOM 2375 N N . ARG B 1 151 ? 7.355 1.998 20.688 1 95.69 151 ARG B N 1
ATOM 2376 C CA . ARG B 1 151 ? 7.508 2.262 22.125 1 95.69 151 ARG B CA 1
ATOM 2377 C C . ARG B 1 151 ? 8.906 1.896 22.594 1 95.69 151 ARG B C 1
ATOM 2379 O O . ARG B 1 151 ? 9.461 2.561 23.469 1 95.69 151 ARG B O 1
ATOM 2386 N N . VAL B 1 152 ? 9.516 0.964 21.984 1 95.88 152 VAL B N 1
ATOM 2387 C CA . VAL B 1 152 ? 10.734 0.384 22.531 1 95.88 152 VAL B CA 1
ATOM 2388 C C . VAL B 1 152 ? 11.953 0.981 21.828 1 95.88 152 VAL B C 1
ATOM 2390 O O . VAL B 1 152 ? 12.969 1.253 22.469 1 95.88 152 VAL B O 1
ATOM 2393 N N . LEU B 1 153 ? 11.836 1.182 20.547 1 94.62 153 LEU B N 1
ATOM 2394 C CA . LEU B 1 153 ? 13 1.6 19.766 1 94.62 153 LEU B CA 1
ATOM 2395 C C . LEU B 1 153 ? 13.031 3.117 19.609 1 94.62 153 LEU B C 1
ATOM 2397 O O . LEU B 1 153 ? 12.023 3.729 19.234 1 94.62 153 LEU B O 1
ATOM 2401 N N . PRO B 1 154 ? 14.195 3.725 19.938 1 93.62 154 PRO B N 1
ATOM 2402 C CA . PRO B 1 154 ? 14.328 5.156 19.656 1 93.62 154 PRO B CA 1
ATOM 2403 C C . PRO B 1 154 ? 14.484 5.457 18.172 1 93.62 154 PRO B C 1
ATOM 2405 O O . PRO B 1 154 ? 15.023 4.637 17.422 1 93.62 154 PRO B O 1
ATOM 2408 N N . PRO B 1 155 ? 14.109 6.672 17.766 1 94.38 155 PRO B N 1
ATOM 2409 C CA . PRO B 1 155 ? 13.297 7.641 18.516 1 94.38 155 PRO B CA 1
ATOM 2410 C C . PRO B 1 155 ? 11.875 7.156 18.75 1 94.38 155 PRO B C 1
ATOM 2412 O O . PRO B 1 155 ? 11.203 6.711 17.812 1 94.38 155 PRO B O 1
ATOM 2415 N N . ARG B 1 156 ? 11.438 7.273 19.922 1 94.56 156 ARG B N 1
ATOM 2416 C CA . ARG B 1 156 ? 10.125 6.754 20.297 1 94.56 156 ARG B CA 1
ATOM 2417 C C . ARG B 1 156 ? 9.008 7.617 19.719 1 94.56 156 ARG B C 1
ATOM 2419 O O . ARG B 1 156 ? 9.164 8.836 19.594 1 94.56 156 ARG B O 1
ATOM 2426 N N . ARG B 1 157 ? 8.047 6.961 19.344 1 92.81 157 ARG B N 1
ATOM 2427 C CA . ARG B 1 157 ? 6.883 7.629 18.766 1 92.81 157 ARG B CA 1
ATOM 2428 C C . ARG B 1 157 ? 5.598 7.164 19.438 1 92.81 157 ARG B C 1
ATOM 2430 O O . ARG B 1 157 ? 5.508 6.02 19.891 1 92.81 157 ARG B O 1
ATOM 2437 N N . LEU B 1 158 ? 4.727 8.055 19.484 1 92.12 158 LEU B N 1
ATOM 2438 C CA . LEU B 1 158 ? 3.406 7.711 20 1 92.12 158 LEU B CA 1
ATOM 2439 C C . LEU B 1 158 ? 2.588 6.973 18.953 1 92.12 158 LEU B C 1
ATOM 2441 O O . LEU B 1 158 ? 2.383 7.48 17.844 1 92.12 158 LEU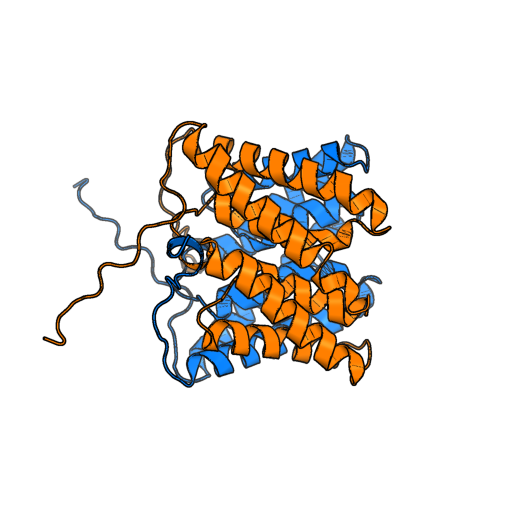 B O 1
ATOM 2445 N N . TYR B 1 159 ? 2.166 5.773 19.219 1 94.81 159 TYR B N 1
ATOM 2446 C CA . TYR B 1 159 ? 1.316 4.938 18.391 1 94.81 159 TYR B CA 1
ATOM 2447 C C . TYR B 1 159 ? 0.479 3.986 19.234 1 94.81 159 TYR B C 1
ATOM 2449 O O . TYR B 1 159 ? 1.02 3.223 20.031 1 94.81 159 TYR B O 1
ATOM 2457 N N . PRO B 1 160 ? -0.848 4.023 19.188 1 95.12 160 PRO B N 1
ATOM 2458 C CA . PRO B 1 160 ? -1.653 4.848 18.281 1 95.12 160 PRO B CA 1
ATOM 2459 C C . PRO B 1 160 ? -1.734 6.309 18.734 1 95.12 160 PRO B C 1
ATOM 2461 O O . PRO B 1 160 ? -1.411 6.625 19.875 1 95.12 160 PRO B O 1
ATOM 2464 N N . LEU B 1 161 ? -2.105 7.117 17.766 1 92.19 161 LEU B N 1
ATOM 2465 C CA . LEU B 1 161 ? -2.303 8.531 18.062 1 92.19 161 LEU B CA 1
ATOM 2466 C C . LEU B 1 161 ? -3.527 8.742 18.953 1 92.19 161 LEU B C 1
ATOM 2468 O O . LEU B 1 161 ? -4.496 7.988 18.859 1 92.19 161 LEU B O 1
ATOM 2472 N N . PRO B 1 162 ? -3.43 9.758 19.781 1 88 162 PRO B N 1
ATOM 2473 C CA . PRO B 1 162 ? -4.621 10.117 20.562 1 88 162 PRO B CA 1
ATOM 2474 C C . PRO B 1 162 ? -5.758 10.633 19.688 1 88 162 PRO B C 1
ATOM 2476 O O . PRO B 1 162 ? -5.535 10.992 18.516 1 88 162 PRO B O 1
ATOM 2479 N N . PRO B 1 163 ? -6.988 10.555 20.172 1 79.81 163 PRO B N 1
ATOM 2480 C CA . PRO B 1 163 ? -8.117 11.062 19.391 1 79.81 163 PRO B CA 1
ATOM 2481 C C . PRO B 1 163 ? -7.938 12.523 18.984 1 79.81 163 PRO B C 1
ATOM 2483 O O . PRO B 1 163 ? -7.371 13.32 19.734 1 79.81 163 PRO B O 1
ATOM 2486 N N . PRO B 1 164 ? -8.211 12.742 17.672 1 73.56 164 PRO B N 1
ATOM 2487 C CA . PRO B 1 164 ? -8.141 14.148 17.281 1 73.56 164 PRO B CA 1
ATOM 2488 C C . PRO B 1 164 ? -8.984 15.055 18.172 1 73.56 164 PRO B C 1
ATOM 2490 O O . PRO B 1 164 ? -10.039 14.641 18.656 1 73.56 164 PRO B O 1
ATOM 2493 N N . VAL B 1 165 ? -8.367 16.094 18.781 1 62.62 165 VAL B N 1
ATOM 2494 C CA . VAL B 1 165 ? -9.062 17.047 19.641 1 62.62 165 VAL B CA 1
ATOM 2495 C C . VAL B 1 165 ? -10.336 17.531 18.953 1 62.62 165 VAL B C 1
ATOM 2497 O O . VAL B 1 165 ? -10.297 17.984 17.812 1 62.62 165 VAL B O 1
ATOM 2500 N N . GLU B 1 166 ? -11.406 16.938 19.156 1 57.38 166 GLU B N 1
ATOM 2501 C CA . GLU B 1 166 ? -12.695 17.391 18.641 1 57.38 166 GLU B CA 1
ATOM 2502 C C . GLU B 1 166 ? -12.844 18.906 18.781 1 57.38 166 GLU B C 1
ATOM 2504 O O . GLU B 1 166 ? -12.477 19.484 19.797 1 57.38 166 GLU B O 1
ATOM 2509 N N . ASP B 1 167 ? -12.602 19.797 17.812 1 48.19 167 ASP B N 1
ATOM 2510 C CA . ASP B 1 167 ? -13.094 21.172 17.953 1 48.19 167 ASP B CA 1
ATOM 2511 C C . ASP B 1 167 ? -14.5 21.188 18.531 1 48.19 167 ASP B C 1
ATOM 2513 O O . ASP B 1 167 ? -15.43 20.625 17.953 1 48.19 167 ASP B O 1
ATOM 2517 N N . GLY B 1 168 ? -14.695 21.062 19.812 1 41.56 168 GLY B N 1
ATOM 2518 C CA . GLY B 1 168 ? -15.906 21.375 20.547 1 41.56 168 GLY B CA 1
ATOM 2519 C C . GLY B 1 168 ? -16.672 22.531 19.953 1 41.56 168 GLY B C 1
ATOM 2520 O O . GLY B 1 168 ? -17.516 23.141 20.641 1 41.56 168 GLY B O 1
ATOM 2521 N N . ALA B 1 169 ? -16.422 23.203 18.875 1 43.12 169 ALA B N 1
ATOM 2522 C CA . ALA B 1 169 ? -17.25 24.375 18.609 1 43.12 169 ALA B CA 1
ATOM 2523 C C . ALA B 1 169 ? -18.719 24 18.531 1 43.12 169 ALA B C 1
ATOM 2525 O O . ALA B 1 169 ? -19.562 24.844 18.203 1 43.12 169 ALA B O 1
ATOM 2526 N N . GLY B 1 170 ? -19.203 22.703 18.547 1 35.44 170 GLY B N 1
ATOM 2527 C CA . GLY B 1 170 ? -20.656 22.812 18.609 1 35.44 170 GLY B CA 1
ATOM 2528 C C . GLY B 1 170 ? -21.172 23.172 19.984 1 35.44 170 GLY B C 1
ATOM 2529 O O . GLY B 1 170 ? -22.359 23.062 20.266 1 35.44 170 GLY B O 1
ATOM 2530 N N . ALA B 1 171 ? -20.297 23.516 21.016 1 32.69 171 ALA B N 1
ATOM 2531 C CA . ALA B 1 171 ? -21.203 24.094 22 1 32.69 171 ALA B CA 1
ATOM 2532 C C . ALA B 1 171 ? -21.734 25.453 21.516 1 32.69 171 ALA B C 1
ATOM 2534 O O . ALA B 1 171 ? -21.031 26.188 20.828 1 32.69 171 ALA B O 1
#

Foldseek 3Di:
DVVVPDDPDDDDDPCLVVLLVVLLCVLLVVLQVVCVVVVDSVLCVLLSVLSNCCRNPVVDLCNALQLLQVLLLQLLVQLLVLLVPDALDDVSLVVSLVVSQVVCVVVVSDHPSSSVSSNVCSNPVSDPVVSVPPRNVSSVSSLVSSCVSLCPPPPHDDGPDDPDPPPPVVD/DVVVPDDPDDDDDPCLVVLLVVLLCVLLVVLQVVCVVVVDSVLCVLLSVLSNCCRNPVVDLCNALQLLQVLLLQLLVQLLVLLVPDALDDVSLVVSLVVSQVVCVVVVSHHPSSSVSSNVCSNPVSDPVVSVPPRNVSSVSSLVSSCVSLCPPPPHDDGPDDPDPPPPVVD

Solvent-accessible surface area (backbone atoms only — not comparable to full-atom values): 16707 Å² total; per-residue (Å²): 114,73,68,47,64,49,66,65,48,74,88,69,62,86,55,49,22,53,46,18,10,50,49,22,24,53,48,34,32,54,50,38,61,57,28,66,77,68,78,48,67,70,75,48,23,33,56,36,6,41,33,31,31,37,43,70,36,48,85,38,51,45,37,27,49,26,10,41,42,46,12,39,50,50,12,35,51,48,6,51,58,45,43,75,78,41,64,80,43,43,64,42,30,6,48,25,27,6,52,23,38,16,51,24,43,67,66,39,17,43,22,35,25,18,24,16,41,6,34,48,31,29,69,62,59,76,58,76,63,39,55,52,53,54,46,47,52,46,33,49,48,47,46,50,50,42,40,49,47,28,62,70,40,73,78,64,47,76,51,70,62,76,77,73,78,70,78,62,73,82,110,114,72,67,48,64,50,65,66,50,76,89,71,63,86,54,50,22,53,46,18,10,51,49,22,24,54,48,35,32,54,49,38,60,59,30,65,78,68,79,48,68,70,76,48,23,32,56,35,6,42,33,32,31,36,44,71,38,49,85,38,50,45,38,27,49,26,11,41,42,46,11,38,49,49,12,35,51,46,6,52,57,45,43,74,78,41,65,80,44,43,64,42,30,7,48,25,26,6,52,25,38,16,50,25,44,70,66,38,17,42,22,37,26,18,25,16,40,6,34,48,33,27,69,62,59,77,58,75,64,39,54,52,54,56,47,47,54,48,34,50,47,50,45,52,50,41,41,50,46,29,66,70,39,72,78,63,47,76,52,71,63,74,77,72,79,70,79,63,71,84,110

Secondary structure (DSSP, 8-state):
-GGGG---SPPPPTTHHHHHHHHHHHHHHHHHHHHTTTS-GGGGHHHHHHHHHHHH-TTSGGGSHHHHHHHHHHHHHHHHHHHTTS-SSHHHHHHHHHHHHHHHHHTT---TTHHHHHHHHHHH---THHIIIIIIHHHHHHHHHHHHHHHHSSSP--SSPPPP----TT-/-GGGG---SPPPPTTHHHHHHHHHHHHHHHHHHHHTTTS-GGGGHHHHHHHHHHHH-TTSGGGSHHHHHHHHHHHHHHHHHHHTTS-SSHHHHHHHHHHHHHHHHHTT---TTHHHHHHHHHHH---THHIIIIIIHHHHHHHHHHHHHHHHSSSP--SSPPPP----TT-

Radius of gyration: 18.31 Å; Cα contacts (8 Å, |Δi|>4): 681; chains: 2; bounding box: 44×57×45 Å